Protein AF-A0A4Q6DSE0-F1 (afdb_monomer_lite)

Radius of gyration: 21.29 Å; chains: 1; bounding box: 55×30×57 Å

pLDDT: mean 90.66, std 10.82, range [43.41, 98.38]

Secondary structure (DSSP, 8-state):
---PPPHHHHHHSSHHHHHHHHHHHHHT-TTS-HHHHHHHHHHHHHH-SSHHHHHHHHHHHHHHH--TTHIIIIIHHHHHHHHHHHHHHHHHHHTT--EEEEEEEESSSSTTHHHHTTTSEEEEEEEEEESS----SHHHHHHHTSSS--SEEEE-GGGPPPPTTTS-TT--SEEE-SSSGGGS-GGGHHHHHHHHHHH-

Foldseek 3Di:
DDDDQAPLCVQLVDPVSLVVVLVCCVPPVVQFPSVVLSVLLNVLSVVDDHNVSSVVSSVVCVVVRDDPCSCVPPVLVVLVVVLVVVLVVVCVVVDPAQEWFAEEEEAAQQQNVLSNCVRHPYHDQYEYEEQDDQDQPPVSCSSNVHRDGHHYYDYCPLLAQDDCVRANFCRGRYYDYPDDCVSRDPVRNVRSVVSVNRND

Structure (mmCIF, N/CA/C/O backbone):
data_AF-A0A4Q6DSE0-F1
#
_entry.id   AF-A0A4Q6DSE0-F1
#
loop_
_atom_site.group_PDB
_atom_site.id
_atom_site.type_symbol
_atom_site.label_atom_id
_atom_site.label_alt_id
_atom_site.label_comp_id
_atom_site.label_asym_id
_atom_site.label_entity_id
_atom_site.label_seq_id
_atom_site.pdbx_PDB_ins_code
_atom_site.Cartn_x
_atom_site.Cartn_y
_atom_site.Cartn_z
_atom_site.occupancy
_atom_site.B_iso_or_equiv
_atom_site.auth_seq_id
_atom_site.auth_comp_id
_atom_site.auth_asym_id
_atom_site.auth_atom_id
_atom_site.pdbx_PDB_model_num
ATOM 1 N N . MET A 1 1 ? 33.512 -8.510 -16.952 1.00 43.41 1 MET A N 1
ATOM 2 C CA . MET A 1 1 ? 32.155 -8.666 -16.387 1.00 43.41 1 MET A CA 1
ATOM 3 C C . MET A 1 1 ? 31.282 -9.213 -17.501 1.00 43.41 1 MET A C 1
ATOM 5 O O . MET A 1 1 ? 31.361 -8.678 -18.599 1.00 43.41 1 MET A O 1
ATOM 9 N N . ALA A 1 2 ? 30.593 -10.336 -17.290 1.00 44.22 2 ALA A N 1
ATOM 10 C CA . ALA A 1 2 ? 29.762 -10.934 -18.334 1.00 44.22 2 ALA A CA 1
ATOM 11 C C . ALA A 1 2 ? 28.639 -9.959 -18.720 1.00 44.22 2 ALA A C 1
ATOM 13 O O . ALA A 1 2 ? 28.047 -9.331 -17.846 1.00 44.22 2 ALA A O 1
ATOM 14 N N . ASN A 1 3 ? 28.401 -9.808 -20.021 1.00 55.62 3 ASN A N 1
ATOM 15 C CA . ASN A 1 3 ? 27.376 -8.932 -20.575 1.00 55.62 3 ASN A CA 1
ATOM 16 C C . ASN A 1 3 ? 26.006 -9.539 -20.237 1.00 55.62 3 ASN A C 1
ATOM 18 O O . ASN A 1 3 ? 25.543 -10.437 -20.941 1.00 55.62 3 ASN A O 1
ATOM 22 N N . THR A 1 4 ? 25.407 -9.147 -19.109 1.00 65.19 4 THR A N 1
ATOM 23 C CA . THR A 1 4 ? 24.056 -9.594 -18.760 1.00 65.19 4 THR A CA 1
ATOM 24 C C . THR A 1 4 ? 23.117 -9.149 -19.882 1.00 65.19 4 THR A C 1
ATOM 26 O O . THR A 1 4 ? 23.098 -7.961 -20.209 1.00 65.19 4 THR A O 1
ATOM 29 N N . PRO A 1 5 ? 22.371 -10.069 -20.516 1.00 81.19 5 PRO A N 1
ATOM 30 C CA . PRO A 1 5 ? 21.459 -9.694 -21.584 1.00 81.19 5 PRO A CA 1
ATOM 31 C C . PRO A 1 5 ? 20.409 -8.710 -21.053 1.00 81.19 5 PRO A C 1
ATOM 33 O O . PRO A 1 5 ? 19.784 -8.965 -20.027 1.00 81.19 5 PRO A O 1
ATOM 36 N N . SER A 1 6 ? 20.242 -7.586 -21.757 1.00 92.44 6 SER A N 1
ATOM 37 C CA . SER A 1 6 ? 19.280 -6.532 -21.412 1.00 92.44 6 SER A CA 1
ATOM 38 C C . SER A 1 6 ? 17.851 -7.084 -21.400 1.00 92.44 6 SER A C 1
ATOM 40 O O . SER A 1 6 ? 17.378 -7.621 -22.408 1.00 92.44 6 SER A O 1
ATOM 42 N N . ALA A 1 7 ? 17.151 -6.925 -20.276 1.00 95.06 7 ALA A N 1
ATOM 43 C CA . ALA A 1 7 ? 15.761 -7.341 -20.124 1.00 95.06 7 ALA A CA 1
ATOM 44 C C . ALA A 1 7 ? 14.828 -6.527 -21.030 1.00 95.06 7 ALA A C 1
ATOM 46 O O . ALA A 1 7 ? 13.907 -7.087 -21.626 1.00 95.06 7 ALA A O 1
ATOM 47 N N . PHE A 1 8 ? 15.099 -5.227 -21.203 1.00 96.62 8 PHE A N 1
ATOM 48 C CA . PHE A 1 8 ? 14.357 -4.397 -22.152 1.00 96.62 8 PHE A CA 1
ATOM 49 C C . PHE A 1 8 ? 14.488 -4.945 -23.571 1.00 96.62 8 PHE A C 1
ATOM 51 O O . PHE A 1 8 ? 13.482 -5.179 -24.240 1.00 96.62 8 PHE A O 1
ATOM 58 N N . LYS A 1 9 ? 15.713 -5.232 -24.021 1.00 95.88 9 LYS A N 1
ATOM 59 C CA . LYS A 1 9 ? 15.937 -5.794 -25.357 1.00 95.88 9 LYS A CA 1
ATOM 60 C C . LYS A 1 9 ? 15.309 -7.176 -25.511 1.00 95.88 9 LYS A C 1
ATOM 62 O O . LYS A 1 9 ? 14.725 -7.440 -26.555 1.00 95.88 9 LYS A O 1
ATOM 67 N N . ALA A 1 10 ? 15.364 -8.029 -24.488 1.00 95.94 10 ALA A N 1
ATOM 68 C CA . ALA A 1 10 ? 14.714 -9.340 -24.516 1.00 95.94 10 ALA A CA 1
ATOM 69 C C . ALA A 1 10 ? 13.188 -9.242 -24.707 1.00 95.94 10 ALA A C 1
ATOM 71 O O . ALA A 1 10 ? 12.606 -10.069 -25.404 1.00 95.94 10 ALA A O 1
ATOM 72 N N . VAL A 1 11 ? 12.547 -8.223 -24.127 1.00 96.69 11 VAL A N 1
ATOM 73 C CA . VAL A 1 11 ? 11.099 -8.001 -24.256 1.00 96.69 11 VAL A CA 1
ATOM 74 C C . VAL A 1 11 ? 10.735 -7.293 -25.562 1.00 96.69 11 VAL A C 1
ATOM 76 O O . VAL A 1 11 ? 9.778 -7.689 -26.215 1.00 96.69 11 VAL A O 1
ATOM 79 N N . PHE A 1 12 ? 11.457 -6.240 -25.950 1.00 96.62 12 PHE A N 1
ATOM 80 C CA . PHE A 1 12 ? 11.045 -5.359 -27.052 1.00 96.62 12 PHE A CA 1
ATOM 81 C C . PHE A 1 12 ? 11.610 -5.742 -28.424 1.00 96.62 12 PHE A C 1
ATOM 83 O O . PHE A 1 12 ? 11.080 -5.272 -29.431 1.00 96.62 12 PHE A O 1
ATOM 90 N N . ASN A 1 13 ? 12.623 -6.614 -28.487 1.00 94.94 13 ASN A N 1
ATOM 91 C CA . ASN A 1 13 ? 13.083 -7.194 -29.755 1.00 94.94 13 ASN A CA 1
ATOM 92 C C . ASN A 1 13 ? 12.293 -8.450 -30.157 1.00 94.94 13 ASN A C 1
ATOM 94 O O . ASN A 1 13 ? 12.446 -8.925 -31.280 1.00 94.94 13 ASN A O 1
ATOM 98 N N . ASP A 1 14 ? 11.450 -8.978 -29.269 1.00 96.88 14 ASP A N 1
ATOM 99 C CA . ASP A 1 14 ? 10.513 -10.058 -29.564 1.00 96.88 14 ASP A CA 1
ATOM 100 C C . ASP A 1 14 ? 9.092 -9.487 -29.645 1.00 96.88 14 ASP A C 1
ATOM 102 O O . ASP A 1 14 ? 8.582 -8.896 -28.693 1.00 96.88 14 ASP A O 1
ATOM 106 N N . THR A 1 15 ? 8.434 -9.649 -30.792 1.00 96.44 15 THR A N 1
ATOM 107 C CA . THR A 1 15 ? 7.088 -9.099 -31.007 1.00 96.44 15 THR A CA 1
ATOM 108 C C . THR A 1 15 ? 6.069 -9.670 -30.019 1.00 96.44 15 THR A C 1
ATOM 110 O O . THR A 1 15 ? 5.261 -8.923 -29.473 1.00 96.44 15 THR A O 1
ATOM 113 N N . GLY A 1 16 ? 6.137 -10.969 -29.720 1.00 97.75 16 GLY A N 1
ATOM 114 C CA . GLY A 1 16 ? 5.199 -11.618 -28.807 1.00 97.75 16 GLY A CA 1
ATOM 115 C C . GLY A 1 16 ? 5.345 -11.131 -27.365 1.00 97.75 16 GLY A C 1
ATOM 116 O O . GLY A 1 16 ? 4.343 -10.951 -26.667 1.00 97.75 16 GLY A O 1
ATOM 117 N N . TRP A 1 17 ? 6.572 -10.892 -26.902 1.00 97.69 17 TRP A N 1
ATOM 118 C CA . TRP A 1 17 ? 6.814 -10.297 -25.586 1.00 97.69 17 TRP A CA 1
ATOM 119 C C . TRP A 1 17 ? 6.456 -8.815 -25.539 1.00 97.69 17 TRP A C 1
ATOM 121 O O . TRP A 1 17 ? 5.849 -8.380 -24.557 1.00 97.69 17 TRP A O 1
ATOM 131 N N . SER A 1 18 ? 6.745 -8.060 -26.599 1.00 97.44 18 SER A N 1
ATOM 132 C CA . SER A 1 18 ? 6.376 -6.648 -26.696 1.00 97.44 18 SER A CA 1
ATOM 133 C C . SER A 1 18 ? 4.857 -6.450 -26.637 1.00 97.44 18 SER A C 1
ATOM 135 O O . SER A 1 18 ? 4.385 -5.584 -25.895 1.00 97.44 18 SER A O 1
ATOM 137 N N . ASP A 1 19 ? 4.084 -7.300 -27.320 1.00 97.44 19 ASP A N 1
ATOM 138 C CA . ASP A 1 19 ? 2.615 -7.268 -27.308 1.00 97.44 19 ASP A CA 1
ATOM 139 C C . ASP A 1 19 ? 2.042 -7.659 -25.936 1.00 97.44 19 ASP A C 1
ATOM 141 O O . ASP A 1 19 ? 1.114 -7.024 -25.425 1.00 97.44 19 ASP A O 1
ATOM 145 N N . LYS A 1 20 ? 2.619 -8.675 -25.279 1.00 97.44 20 LYS A N 1
ATOM 146 C CA . LYS A 1 20 ? 2.241 -9.044 -23.902 1.00 97.44 20 LYS A CA 1
ATOM 147 C C . LYS A 1 20 ? 2.535 -7.916 -22.918 1.00 97.44 20 LYS A C 1
ATOM 149 O O . LYS A 1 20 ? 1.728 -7.664 -22.022 1.00 97.44 20 LYS A O 1
ATOM 154 N N . PHE A 1 21 ? 3.661 -7.225 -23.084 1.00 96.62 21 PHE A N 1
ATOM 155 C CA . PHE A 1 21 ? 4.000 -6.069 -22.263 1.00 96.62 21 PHE A CA 1
ATOM 156 C C . PHE A 1 21 ? 3.034 -4.905 -22.509 1.00 96.62 21 PHE A C 1
ATOM 158 O O . PHE A 1 21 ? 2.549 -4.297 -21.558 1.00 96.62 21 PHE A O 1
ATOM 165 N N . TYR A 1 22 ? 2.656 -4.644 -23.762 1.00 96.19 22 TYR A N 1
ATOM 166 C CA . TYR A 1 22 ? 1.613 -3.668 -24.078 1.00 96.19 22 TYR A CA 1
ATOM 167 C C . TYR A 1 22 ? 0.284 -4.013 -23.389 1.00 96.19 22 TYR A C 1
ATOM 169 O O . TYR A 1 22 ? -0.320 -3.169 -22.723 1.00 96.19 22 TYR A O 1
ATOM 177 N N . ARG A 1 23 ? -0.130 -5.287 -23.430 1.00 95.50 23 ARG A N 1
ATOM 178 C CA . ARG A 1 23 ? -1.326 -5.748 -22.712 1.00 95.50 23 ARG A CA 1
ATOM 179 C C . ARG A 1 23 ? -1.214 -5.555 -2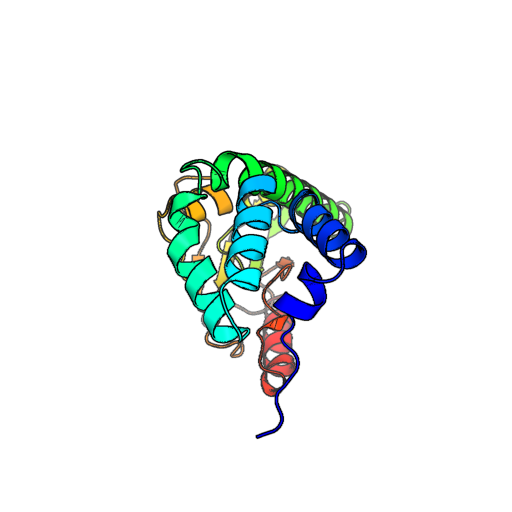1.198 1.00 95.50 23 ARG A C 1
ATOM 181 O O . ARG A 1 23 ? -2.202 -5.217 -20.547 1.00 95.50 23 ARG A O 1
ATOM 188 N N . PHE A 1 24 ? -0.028 -5.746 -20.628 1.00 92.50 24 PHE A N 1
ATOM 189 C CA . PHE A 1 24 ? 0.229 -5.461 -19.219 1.00 92.50 24 PHE A CA 1
ATOM 190 C C . PHE A 1 24 ? 0.009 -3.977 -18.889 1.00 92.50 24 PHE A C 1
ATOM 192 O O . PHE A 1 24 ? -0.644 -3.688 -17.886 1.00 92.50 24 PHE A O 1
ATOM 199 N N . LEU A 1 25 ? 0.442 -3.045 -19.745 1.00 89.94 25 LEU A N 1
ATOM 200 C CA . LEU A 1 25 ? 0.173 -1.610 -19.565 1.00 89.94 25 LEU A CA 1
ATOM 201 C C . LEU A 1 25 ? -1.328 -1.286 -19.618 1.00 89.94 25 LEU A C 1
ATOM 203 O O . LEU A 1 25 ? -1.800 -0.459 -18.849 1.00 89.94 25 LEU A O 1
ATOM 207 N N . GLN A 1 26 ? -2.100 -1.984 -20.451 1.00 86.31 26 GLN A N 1
ATOM 208 C CA . GLN A 1 26 ? -3.549 -1.774 -20.561 1.00 86.31 26 GLN A CA 1
ATOM 209 C C . GLN A 1 26 ? -4.355 -2.299 -19.364 1.00 86.31 26 GLN A C 1
ATOM 211 O O . GLN A 1 26 ? -5.443 -1.797 -19.078 1.00 86.31 26 GLN A O 1
ATOM 216 N N . VAL A 1 27 ? -3.891 -3.365 -18.705 1.00 83.81 27 VAL A N 1
ATOM 217 C CA . VAL A 1 27 ? -4.723 -4.104 -17.734 1.00 83.81 27 VAL A CA 1
ATOM 218 C C . VAL A 1 27 ? -4.188 -4.021 -16.313 1.00 83.81 27 VAL A C 1
ATOM 220 O O . VAL A 1 27 ? -4.976 -3.976 -15.370 1.00 83.81 27 VAL A O 1
ATOM 223 N N . ILE A 1 28 ? -2.867 -4.015 -16.152 1.00 80.88 28 ILE A N 1
ATOM 224 C CA . ILE A 1 28 ? -2.211 -4.097 -14.847 1.00 80.88 28 ILE A CA 1
ATOM 225 C C . ILE A 1 28 ? -1.539 -2.770 -14.497 1.00 80.88 28 ILE A C 1
ATOM 227 O O . ILE A 1 28 ? -1.793 -2.224 -13.427 1.00 80.88 28 ILE A O 1
ATOM 231 N N . PHE A 1 29 ? -0.725 -2.220 -15.401 1.00 80.56 29 PHE A N 1
ATOM 232 C CA . PHE A 1 29 ? 0.047 -0.993 -15.178 1.00 80.56 29 PHE A CA 1
ATOM 233 C C . PHE A 1 29 ? -0.530 0.202 -15.944 1.00 80.56 29 PHE A C 1
ATOM 235 O O . PHE A 1 29 ? 0.173 0.947 -16.628 1.00 80.56 29 PHE A O 1
ATOM 242 N N . HIS A 1 30 ? -1.841 0.384 -15.804 1.00 77.69 30 HIS A N 1
ATOM 243 C CA . HIS A 1 30 ? -2.619 1.415 -16.485 1.00 77.69 30 HIS A CA 1
ATOM 244 C C . HIS A 1 30 ? -2.444 2.778 -15.793 1.00 77.69 30 HIS A C 1
ATOM 246 O O . HIS A 1 30 ? -3.374 3.310 -15.198 1.00 77.69 30 HIS A O 1
ATOM 252 N N . LEU A 1 31 ? -1.220 3.313 -15.782 1.00 73.81 31 LEU A N 1
ATOM 253 C CA . LEU A 1 31 ? -0.864 4.563 -15.080 1.00 73.81 31 LEU A CA 1
ATOM 254 C C . LEU A 1 31 ? -0.527 5.725 -16.027 1.00 73.81 31 LEU A C 1
ATOM 256 O O . LEU A 1 31 ? -0.623 6.898 -15.650 1.00 73.81 31 LEU A O 1
ATOM 260 N N . TYR A 1 32 ? -0.152 5.396 -17.258 1.00 77.44 32 TYR A N 1
ATOM 261 C CA . TYR A 1 32 ? 0.187 6.318 -18.339 1.00 77.44 32 TYR A CA 1
ATOM 262 C C . TYR A 1 32 ? -0.653 5.964 -19.568 1.00 77.44 32 TYR A C 1
ATOM 264 O O . TYR A 1 32 ? -1.117 4.827 -19.643 1.00 77.44 32 TYR A O 1
ATOM 272 N N . PRO A 1 33 ? -0.821 6.885 -20.537 1.00 85.50 33 PRO A N 1
ATOM 273 C CA . PRO A 1 33 ? -1.381 6.531 -21.837 1.00 85.50 33 PRO A CA 1
ATOM 274 C C . PRO A 1 33 ? -0.555 5.392 -22.446 1.00 85.50 33 PRO A C 1
ATOM 276 O O . PRO A 1 33 ? 0.625 5.579 -22.757 1.00 85.50 33 PRO A O 1
ATOM 279 N N . GLU A 1 34 ? -1.157 4.213 -22.553 1.00 89.69 34 GLU A N 1
ATOM 280 C CA . GLU A 1 34 ? -0.483 2.942 -22.813 1.00 89.69 34 GLU A CA 1
ATOM 281 C C . GLU A 1 34 ? 0.310 2.968 -24.121 1.00 89.69 34 GLU A C 1
ATOM 283 O O . GLU A 1 34 ? 1.462 2.542 -24.140 1.00 89.69 34 GLU A O 1
ATOM 288 N N . ASP A 1 35 ? -0.260 3.560 -25.174 1.00 92.25 35 ASP A N 1
ATOM 289 C CA . ASP A 1 35 ? 0.364 3.683 -26.493 1.00 92.25 35 ASP A CA 1
ATOM 290 C C . ASP A 1 35 ? 1.635 4.520 -26.416 1.00 92.25 35 ASP A C 1
ATOM 292 O O . ASP A 1 35 ? 2.699 4.112 -26.873 1.00 92.25 35 ASP A O 1
ATOM 296 N N . LYS A 1 36 ? 1.540 5.686 -25.766 1.00 92.19 36 LYS A N 1
ATOM 297 C CA . LYS A 1 36 ? 2.666 6.615 -25.628 1.00 92.19 36 LYS A CA 1
ATOM 298 C C . LYS A 1 36 ? 3.759 6.030 -24.748 1.00 92.19 36 LYS A C 1
ATOM 300 O O . LYS A 1 36 ? 4.935 6.267 -25.004 1.00 92.19 36 LYS A O 1
ATOM 305 N N . PHE A 1 37 ? 3.383 5.297 -23.701 1.00 92.75 37 PHE A N 1
ATOM 306 C CA . PHE A 1 37 ? 4.357 4.706 -22.795 1.00 92.75 37 PHE A CA 1
ATOM 307 C C . PHE A 1 37 ? 5.058 3.499 -23.417 1.00 92.75 37 PHE A C 1
ATOM 309 O O . PHE A 1 37 ? 6.282 3.408 -23.345 1.00 92.75 37 PHE A O 1
ATOM 316 N N . HIS A 1 38 ? 4.311 2.617 -24.085 1.00 96.19 38 HIS A N 1
ATOM 317 C CA . HIS A 1 38 ? 4.884 1.497 -24.831 1.00 96.19 38 HIS A CA 1
ATOM 318 C C . HIS A 1 38 ? 5.818 1.980 -25.937 1.00 96.19 38 HIS A C 1
ATOM 320 O O . HIS A 1 38 ? 6.953 1.512 -26.019 1.00 96.19 38 HIS A O 1
ATOM 326 N N . GLN A 1 39 ? 5.374 2.970 -26.719 1.00 96.38 39 GLN A N 1
ATOM 327 C CA . GLN A 1 39 ? 6.180 3.578 -27.770 1.00 96.38 39 GLN A CA 1
ATOM 328 C C . GLN A 1 39 ? 7.464 4.197 -27.211 1.00 96.38 39 GLN A C 1
ATOM 330 O O . GLN A 1 39 ? 8.536 3.911 -27.737 1.00 96.38 39 GLN A O 1
ATOM 335 N N . LEU A 1 40 ? 7.380 4.964 -26.117 1.00 96.31 40 LEU A N 1
ATOM 336 C CA . LEU A 1 40 ? 8.559 5.541 -25.470 1.00 96.31 40 LEU A CA 1
ATOM 337 C C . LEU A 1 40 ? 9.569 4.454 -25.077 1.00 96.31 40 LEU A C 1
ATOM 339 O O . LEU A 1 40 ? 10.739 4.552 -25.427 1.00 96.31 40 LEU A O 1
ATOM 343 N N . ILE A 1 41 ? 9.133 3.397 -24.383 1.00 96.75 41 ILE A N 1
ATOM 344 C CA . ILE A 1 41 ? 10.049 2.325 -23.963 1.00 96.75 41 ILE A CA 1
ATOM 345 C C . ILE A 1 41 ? 10.667 1.633 -25.182 1.00 96.75 41 ILE A C 1
ATOM 347 O O . ILE A 1 41 ? 11.867 1.353 -25.184 1.00 96.75 41 ILE A O 1
ATOM 351 N N . LYS A 1 42 ? 9.876 1.384 -26.230 1.00 97.31 42 LYS A N 1
ATOM 352 C CA . LYS A 1 42 ? 10.349 0.764 -27.472 1.00 97.31 42 LYS A CA 1
ATOM 353 C C . LYS A 1 42 ? 11.422 1.612 -28.162 1.00 97.31 42 LYS A C 1
ATOM 355 O O . LYS A 1 42 ? 12.449 1.070 -28.566 1.00 97.31 42 LYS A O 1
ATOM 360 N N . GLU A 1 43 ? 11.204 2.920 -28.271 1.00 97.62 43 GLU A N 1
ATOM 361 C CA . GLU A 1 43 ? 12.147 3.865 -28.882 1.00 97.62 43 GLU A CA 1
ATOM 362 C C . GLU A 1 43 ? 13.462 3.939 -28.094 1.00 97.62 43 GLU A C 1
ATOM 364 O O . GLU A 1 43 ? 14.534 3.769 -28.677 1.00 97.62 43 GLU A O 1
ATOM 369 N N . GLU A 1 44 ? 13.404 4.092 -26.767 1.00 97.94 44 GLU A N 1
ATOM 370 C CA . GLU A 1 44 ? 14.620 4.133 -25.943 1.00 97.94 44 GLU A CA 1
ATOM 371 C C . GLU A 1 44 ? 15.356 2.783 -25.928 1.00 97.94 44 GLU A C 1
ATOM 373 O O . GLU A 1 44 ? 16.586 2.747 -25.943 1.00 97.94 44 GLU A O 1
ATOM 378 N N . THR A 1 45 ? 14.630 1.659 -25.980 1.00 97.62 45 THR A N 1
ATOM 379 C CA . THR A 1 45 ? 15.237 0.317 -26.071 1.00 97.62 45 THR A CA 1
ATOM 380 C C . THR A 1 45 ? 16.015 0.117 -27.372 1.00 97.62 45 THR A C 1
ATOM 382 O O . THR A 1 45 ? 17.037 -0.581 -27.387 1.00 97.62 45 THR A O 1
ATOM 385 N N . ALA A 1 46 ? 15.556 0.725 -28.468 1.00 96.50 46 ALA A N 1
ATOM 386 C CA . ALA A 1 46 ? 16.264 0.709 -29.742 1.00 96.50 46 ALA A CA 1
ATOM 387 C C . ALA A 1 46 ? 17.497 1.631 -29.731 1.00 96.50 46 ALA A C 1
ATOM 389 O O . ALA A 1 46 ? 18.514 1.286 -30.330 1.00 96.50 46 ALA A O 1
ATOM 390 N N . ALA A 1 47 ? 17.421 2.771 -29.037 1.00 96.94 47 ALA A N 1
ATOM 391 C CA . ALA A 1 47 ? 18.469 3.792 -29.020 1.00 96.94 47 ALA A CA 1
ATOM 392 C C . ALA A 1 47 ? 19.647 3.495 -28.071 1.00 96.94 47 ALA A C 1
ATOM 394 O O . ALA A 1 47 ? 20.741 4.015 -28.285 1.00 96.94 47 ALA A O 1
ATOM 395 N N . HIS A 1 48 ? 19.444 2.672 -27.039 1.00 96.75 48 HIS A N 1
ATOM 396 C CA . HIS A 1 48 ? 20.428 2.443 -25.974 1.00 96.75 48 HIS A CA 1
ATOM 397 C C . HIS A 1 48 ? 20.863 0.980 -25.866 1.00 96.75 48 HIS A C 1
ATOM 399 O O . HIS A 1 48 ? 20.169 0.080 -26.341 1.00 96.75 48 HIS A O 1
ATOM 405 N N . ALA A 1 49 ? 22.034 0.718 -25.279 1.00 93.00 49 ALA A N 1
ATOM 406 C CA . ALA A 1 49 ? 22.630 -0.616 -25.250 1.00 93.00 49 ALA A CA 1
ATOM 407 C C . ALA A 1 49 ? 22.284 -1.387 -23.971 1.00 93.00 49 ALA A C 1
ATOM 409 O O . ALA A 1 49 ? 22.036 -2.594 -24.043 1.00 93.00 49 ALA A O 1
ATOM 410 N N . THR A 1 50 ? 22.251 -0.702 -22.827 1.00 94.94 50 THR A N 1
ATOM 411 C CA . THR A 1 50 ? 22.091 -1.330 -21.507 1.00 94.94 50 THR A CA 1
ATOM 412 C C . THR A 1 50 ? 20.745 -1.008 -20.862 1.00 94.94 50 THR A C 1
ATOM 414 O O . THR A 1 50 ? 20.127 0.011 -21.161 1.00 94.94 50 THR A O 1
ATOM 417 N N . ASP A 1 51 ? 20.294 -1.864 -19.938 1.00 95.44 51 ASP A N 1
ATOM 418 C CA . ASP A 1 51 ? 19.051 -1.621 -19.193 1.00 95.44 51 ASP A CA 1
ATOM 419 C C . ASP A 1 51 ? 19.097 -0.313 -18.394 1.00 95.44 51 ASP A C 1
ATOM 421 O O . ASP A 1 51 ? 18.083 0.372 -18.294 1.00 95.44 51 ASP A O 1
ATOM 425 N N . GLU A 1 52 ? 20.263 0.054 -17.854 1.00 96.00 52 GLU A N 1
ATOM 426 C CA . GLU A 1 52 ? 20.446 1.300 -17.107 1.00 96.00 52 GLU A CA 1
ATOM 427 C C . GLU A 1 52 ? 20.254 2.526 -18.006 1.00 96.00 52 GLU A C 1
ATOM 429 O O . GLU A 1 52 ? 19.472 3.417 -17.674 1.00 96.00 52 GLU A O 1
ATOM 434 N N . GLU A 1 53 ? 20.899 2.545 -19.177 1.00 96.94 53 GLU A N 1
ATOM 435 C CA . GLU A 1 53 ? 20.744 3.628 -20.153 1.00 96.94 53 GLU A CA 1
ATOM 436 C C . GLU A 1 53 ? 19.286 3.768 -20.607 1.00 96.94 53 GLU A C 1
ATOM 438 O O . GLU A 1 53 ? 18.744 4.875 -20.613 1.00 96.94 53 GLU A O 1
ATOM 443 N N . ILE A 1 54 ? 18.634 2.644 -20.932 1.00 97.25 54 ILE A N 1
ATOM 444 C CA . ILE A 1 54 ? 17.225 2.614 -21.344 1.00 97.25 54 ILE A CA 1
ATOM 445 C C . ILE A 1 54 ? 16.337 3.152 -20.218 1.00 97.25 54 ILE A C 1
ATOM 447 O O . ILE A 1 54 ? 15.501 4.027 -20.450 1.00 97.25 54 ILE A O 1
ATOM 451 N N . TYR A 1 55 ? 16.524 2.664 -18.989 1.00 95.12 55 TYR A N 1
ATOM 452 C CA . TYR A 1 55 ? 15.725 3.063 -17.834 1.00 95.12 55 TYR A CA 1
ATOM 453 C C . TYR A 1 55 ? 15.837 4.565 -17.554 1.00 95.12 55 TYR A C 1
ATOM 455 O O . TYR A 1 55 ? 14.817 5.245 -17.412 1.00 95.12 55 TYR A O 1
ATOM 463 N N . VAL A 1 56 ? 17.062 5.100 -17.520 1.00 96.06 56 VAL A N 1
ATOM 464 C CA . VAL A 1 56 ? 17.316 6.529 -17.286 1.00 96.06 56 VAL A CA 1
ATOM 465 C C . VAL A 1 56 ? 16.694 7.379 -18.397 1.00 96.06 56 VAL A C 1
ATOM 467 O O . VAL A 1 56 ? 16.038 8.389 -18.115 1.00 96.06 56 VAL A O 1
ATOM 470 N N . ALA A 1 57 ? 16.834 6.960 -19.656 1.00 96.38 57 ALA A N 1
ATOM 471 C CA . ALA A 1 57 ? 16.278 7.681 -20.792 1.00 96.38 57 ALA A CA 1
ATOM 472 C C . ALA A 1 57 ? 14.741 7.720 -20.753 1.00 96.38 57 ALA A C 1
ATOM 474 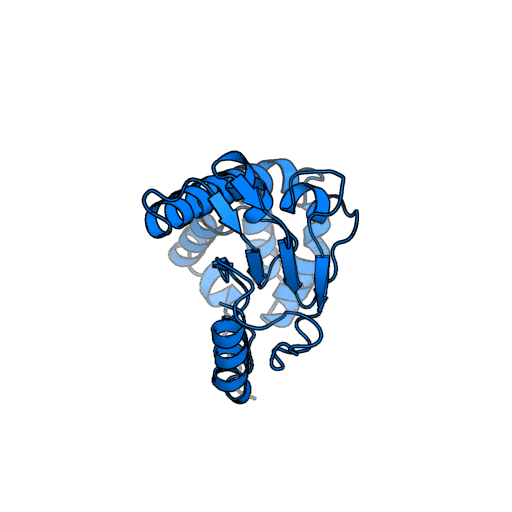O O . ALA A 1 57 ? 14.155 8.807 -20.840 1.00 96.38 57 ALA A O 1
ATOM 475 N N . VAL A 1 58 ? 14.087 6.574 -20.517 1.00 94.25 58 VAL A N 1
ATOM 476 C CA . VAL A 1 58 ? 12.629 6.490 -20.336 1.00 94.25 58 VAL A CA 1
ATOM 477 C C . VAL A 1 58 ? 12.190 7.387 -19.182 1.00 94.25 58 VAL A C 1
ATOM 479 O O . VAL A 1 58 ? 11.301 8.221 -19.365 1.00 94.25 58 VAL A O 1
ATOM 482 N N . GLN A 1 59 ? 12.837 7.279 -18.015 1.00 92.12 59 GLN A N 1
ATOM 483 C CA . GLN A 1 59 ? 12.491 8.054 -16.822 1.00 92.12 59 GLN A CA 1
ATOM 484 C C . GLN A 1 59 ? 12.545 9.566 -17.084 1.00 92.12 59 GLN A C 1
ATOM 486 O O . GLN A 1 59 ? 11.614 10.287 -16.720 1.00 92.12 59 GLN A O 1
ATOM 491 N N . SER A 1 60 ? 13.585 10.043 -17.776 1.00 93.75 60 SER A N 1
ATOM 492 C CA . SER A 1 60 ? 13.745 11.464 -18.119 1.00 93.75 60 SER A CA 1
ATOM 493 C C . SER A 1 60 ? 12.648 11.998 -19.056 1.00 93.75 60 SER A C 1
ATOM 495 O O . SER A 1 60 ? 12.338 13.192 -19.051 1.00 93.75 60 SER A O 1
ATOM 497 N N . LYS A 1 61 ? 12.031 11.115 -19.852 1.00 93.50 61 LYS A N 1
ATOM 498 C CA . LYS A 1 61 ? 11.009 11.445 -20.857 1.00 93.50 61 LYS A CA 1
ATOM 499 C C . LYS A 1 61 ? 9.578 11.167 -20.382 1.00 93.50 61 LYS A C 1
ATOM 501 O O . LYS A 1 61 ? 8.644 11.681 -21.000 1.00 93.50 61 LYS A O 1
ATOM 506 N N . LEU A 1 62 ? 9.384 10.470 -19.255 1.00 86.50 62 LEU A N 1
ATOM 507 C CA . LEU A 1 62 ? 8.069 10.242 -18.632 1.00 86.50 62 LEU A CA 1
ATOM 508 C C . LEU A 1 62 ? 7.212 11.517 -18.487 1.00 86.50 62 LEU A C 1
ATOM 510 O O . LEU A 1 62 ? 6.018 11.453 -18.794 1.00 86.50 62 LEU A O 1
ATOM 514 N N . PRO A 1 63 ? 7.755 12.690 -18.088 1.00 85.56 63 PRO A N 1
ATOM 515 C CA . PRO A 1 63 ? 6.948 13.907 -17.974 1.00 85.56 63 PRO A CA 1
ATOM 516 C C . PRO A 1 63 ? 6.283 14.340 -19.289 1.00 85.56 63 PRO A C 1
ATOM 518 O O . PRO A 1 63 ? 5.231 14.967 -19.252 1.00 85.56 63 PRO A O 1
ATOM 521 N N . LYS A 1 64 ? 6.856 13.983 -20.449 1.00 85.00 64 LYS A N 1
ATOM 522 C CA . LYS A 1 64 ? 6.328 14.356 -21.774 1.00 85.00 64 LYS A CA 1
ATOM 523 C C . LYS A 1 64 ? 5.104 13.536 -22.182 1.00 85.00 64 LYS A C 1
ATOM 525 O O . LYS A 1 64 ? 4.283 14.009 -22.963 1.00 85.00 64 LYS A O 1
ATOM 530 N N . ILE A 1 65 ? 4.984 12.313 -21.668 1.00 82.25 65 ILE A N 1
ATOM 531 C CA . ILE A 1 65 ? 3.846 11.425 -21.944 1.00 82.25 65 ILE A CA 1
ATOM 532 C C . ILE A 1 65 ? 2.790 11.472 -20.837 1.00 82.25 65 ILE A C 1
ATOM 534 O O . ILE A 1 65 ? 1.653 11.046 -21.054 1.00 82.25 65 ILE A O 1
ATOM 538 N N . LYS A 1 66 ? 3.140 12.006 -19.658 1.00 69.38 66 LYS A N 1
ATOM 539 C CA . LYS A 1 66 ? 2.206 12.202 -18.553 1.00 69.38 66 LYS A CA 1
ATOM 540 C C . LYS A 1 66 ? 1.213 13.299 -18.933 1.00 69.38 66 LYS A C 1
ATOM 542 O O . LYS A 1 66 ? 1.512 14.487 -18.880 1.00 69.38 66 LYS A O 1
ATOM 547 N N . THR A 1 67 ? -0.010 12.917 -19.281 1.00 62.66 67 THR A N 1
ATOM 548 C CA . THR A 1 67 ? -1.125 13.864 -19.231 1.00 62.66 67 THR A CA 1
ATOM 549 C C . THR A 1 67 ? -1.317 14.266 -17.773 1.00 62.66 67 THR A C 1
ATOM 551 O O . THR A 1 67 ? -1.424 13.390 -16.920 1.00 62.66 67 THR A O 1
ATOM 554 N N . PHE A 1 68 ? -1.387 15.567 -17.483 1.00 52.25 68 PHE A N 1
ATOM 555 C CA . PHE A 1 68 ? -1.582 16.153 -16.142 1.00 52.25 68 PHE A CA 1
ATOM 556 C C . PHE A 1 68 ? -2.754 15.535 -15.338 1.00 52.25 68 PHE A C 1
ATOM 558 O O . PHE A 1 68 ? -2.833 15.689 -14.126 1.00 52.25 68 PHE A O 1
ATOM 565 N N . LEU A 1 69 ? -3.634 14.778 -16.004 1.00 53.19 69 LEU A N 1
ATOM 566 C CA . LEU A 1 69 ? -4.789 14.081 -15.445 1.00 53.19 69 LEU A CA 1
ATOM 567 C C . LEU A 1 69 ? -4.662 12.542 -15.401 1.00 53.19 69 LEU A C 1
ATOM 569 O O . LEU A 1 69 ? -5.646 11.904 -15.061 1.00 53.19 69 LEU A O 1
ATOM 573 N N . SER A 1 70 ? -3.524 11.902 -15.710 1.00 55.31 70 SER A N 1
ATOM 574 C CA . SER A 1 70 ? -3.445 10.419 -15.750 1.00 55.31 70 SER A CA 1
ATOM 575 C C . SER A 1 70 ? -3.754 9.754 -14.398 1.00 55.31 70 SER A C 1
ATOM 577 O O . SER A 1 70 ? -4.391 8.701 -14.342 1.00 55.31 70 SER A O 1
ATOM 579 N N . GLU A 1 71 ? -3.402 10.421 -13.296 1.00 54.16 71 GLU A N 1
ATOM 580 C CA . GLU A 1 71 ? -3.804 10.038 -11.936 1.00 54.16 71 GLU A CA 1
ATOM 581 C C . GLU A 1 71 ? -5.332 10.128 -11.736 1.00 54.16 71 GLU A C 1
ATOM 583 O O . GLU A 1 71 ? -5.924 9.320 -11.019 1.00 54.16 71 GLU A O 1
ATOM 588 N N . LEU A 1 72 ? -6.001 11.065 -12.415 1.00 54.94 72 LEU A N 1
ATOM 589 C CA . LEU A 1 72 ? -7.453 11.240 -12.376 1.00 54.94 72 LEU A CA 1
ATOM 590 C C . LEU A 1 72 ? -8.186 10.233 -13.281 1.00 54.94 72 LEU A C 1
ATOM 592 O O . LEU A 1 72 ? -9.222 9.702 -12.884 1.00 54.94 72 LEU A O 1
ATOM 596 N N . THR A 1 73 ? -7.664 9.961 -14.479 1.00 60.34 73 THR A N 1
ATOM 597 C CA . THR A 1 73 ? -8.335 9.116 -15.480 1.00 60.34 73 THR A CA 1
ATOM 598 C C . THR A 1 73 ? -8.234 7.630 -15.148 1.00 60.34 73 THR A C 1
ATOM 600 O O . THR A 1 73 ? -9.199 6.898 -15.360 1.00 60.34 73 THR A O 1
ATOM 603 N N . TYR A 1 74 ? -7.103 7.181 -14.589 1.00 62.50 74 TYR A N 1
ATOM 604 C CA . TYR A 1 74 ? -6.837 5.749 -14.418 1.00 62.50 74 TYR A CA 1
ATOM 605 C C . TYR A 1 74 ? -6.666 5.312 -12.964 1.00 62.50 74 TYR A C 1
ATOM 607 O O . TYR A 1 74 ? -7.285 4.333 -12.535 1.00 62.50 74 TYR A O 1
ATOM 615 N N . ALA A 1 75 ? -5.896 6.059 -12.168 1.00 69.12 75 ALA A N 1
ATOM 616 C CA . ALA A 1 75 ? -5.644 5.662 -10.785 1.00 69.12 75 ALA A CA 1
ATOM 617 C C . ALA A 1 75 ? -6.904 5.805 -9.912 1.00 69.12 75 ALA A C 1
ATOM 619 O O . ALA A 1 75 ? -7.162 4.947 -9.068 1.00 69.12 75 ALA A O 1
ATOM 620 N N . LEU A 1 76 ? -7.748 6.819 -10.146 1.00 75.56 76 LEU A N 1
ATOM 621 C CA . LEU A 1 76 ? -8.973 7.012 -9.361 1.00 75.56 76 LEU A CA 1
ATOM 622 C C . LEU A 1 76 ? -10.042 5.926 -9.544 1.00 75.56 76 LEU A C 1
ATOM 624 O O . LEU A 1 76 ? -10.532 5.432 -8.521 1.00 75.56 76 LEU A O 1
ATOM 628 N N . PRO A 1 77 ? -10.458 5.535 -10.768 1.00 81.56 77 PRO A N 1
ATOM 629 C CA . PRO A 1 77 ? -11.434 4.459 -10.923 1.00 81.56 77 PRO A CA 1
ATOM 630 C C . PRO A 1 77 ? -10.939 3.139 -10.328 1.00 81.56 77 PRO A C 1
ATOM 632 O O . PRO A 1 77 ? -11.698 2.462 -9.626 1.00 81.56 77 PRO A O 1
ATOM 635 N N . ALA A 1 78 ? -9.661 2.810 -10.543 1.00 81.56 78 ALA A N 1
ATOM 636 C CA . ALA A 1 78 ? -9.030 1.622 -9.978 1.00 81.56 78 ALA A CA 1
ATOM 637 C C . ALA A 1 78 ? -9.022 1.668 -8.442 1.00 81.56 78 ALA A C 1
ATOM 639 O O . ALA A 1 78 ? -9.510 0.737 -7.799 1.00 81.56 78 ALA A O 1
ATOM 640 N N . LEU A 1 79 ? -8.584 2.783 -7.850 1.00 85.06 79 LEU A N 1
ATOM 641 C CA . LEU A 1 79 ? -8.595 3.004 -6.403 1.00 85.06 79 LEU A CA 1
ATOM 642 C C . LEU A 1 79 ? -10.013 2.910 -5.824 1.00 85.06 79 LEU A C 1
ATOM 644 O O . LEU A 1 79 ? -10.228 2.291 -4.782 1.00 85.06 79 LEU A O 1
ATOM 648 N N . LYS A 1 80 ? -11.013 3.488 -6.498 1.00 88.75 80 LYS A N 1
ATOM 649 C CA . LYS A 1 80 ? -12.417 3.394 -6.080 1.00 88.75 80 LYS A CA 1
ATOM 650 C C . LYS A 1 80 ? -12.888 1.940 -6.070 1.00 88.75 80 LYS A C 1
ATOM 652 O O . LYS A 1 80 ? -13.483 1.515 -5.078 1.00 88.75 80 LYS A O 1
ATOM 657 N N . LYS A 1 81 ? -12.623 1.184 -7.141 1.00 90.69 81 LYS A N 1
ATOM 658 C CA . LYS A 1 81 ? -12.975 -0.240 -7.240 1.00 90.69 81 LYS A CA 1
ATOM 659 C C . LYS A 1 81 ? -12.273 -1.054 -6.152 1.00 90.69 81 LYS A C 1
ATOM 661 O O . LYS A 1 81 ? -12.938 -1.813 -5.454 1.00 90.69 81 LYS A O 1
ATOM 666 N N . GLN A 1 82 ? -10.978 -0.820 -5.947 1.00 90.12 82 GLN A N 1
ATOM 667 C CA . GLN A 1 82 ? -10.185 -1.446 -4.890 1.00 90.12 82 GLN A CA 1
ATOM 668 C C . GLN A 1 82 ? -10.799 -1.192 -3.508 1.00 90.12 82 GLN A C 1
ATOM 670 O O . GLN A 1 82 ? -11.064 -2.134 -2.773 1.00 90.12 82 GLN A O 1
ATOM 675 N N . LYS A 1 83 ? -11.097 0.065 -3.159 1.00 94.06 83 LYS A N 1
ATOM 676 C CA . LYS A 1 83 ? -11.690 0.419 -1.858 1.00 94.06 83 LYS A CA 1
ATOM 677 C C . LYS A 1 83 ? -13.059 -0.225 -1.639 1.00 94.06 83 LYS A C 1
ATOM 679 O O . LYS A 1 83 ? -13.378 -0.594 -0.512 1.00 94.06 83 LYS A O 1
ATOM 684 N N . ILE A 1 84 ? -13.880 -0.330 -2.688 1.00 95.56 84 ILE A N 1
ATOM 685 C CA . ILE A 1 84 ? -15.180 -1.014 -2.624 1.00 95.56 84 ILE A CA 1
ATOM 686 C C . ILE A 1 84 ? -14.980 -2.502 -2.342 1.00 95.56 84 ILE A C 1
ATOM 688 O O . ILE A 1 84 ? -15.612 -3.024 -1.427 1.00 95.56 84 ILE A O 1
ATOM 692 N N . GLU A 1 85 ? -14.102 -3.156 -3.099 1.00 97.19 85 GLU A N 1
ATOM 693 C CA . GLU A 1 85 ? -13.889 -4.596 -2.996 1.00 97.19 85 GLU A CA 1
ATOM 694 C C . GLU A 1 85 ? -13.240 -4.988 -1.669 1.00 97.19 85 GLU A C 1
ATOM 696 O O . GLU A 1 85 ? -13.738 -5.885 -0.995 1.00 97.19 85 GLU A O 1
ATOM 701 N N . ILE A 1 86 ? -12.207 -4.260 -1.235 1.00 96.94 86 ILE A N 1
ATOM 702 C CA . ILE A 1 86 ? -11.585 -4.490 0.071 1.00 96.94 86 ILE A CA 1
ATOM 703 C C . ILE A 1 86 ? -12.619 -4.313 1.180 1.00 96.94 86 ILE A C 1
ATOM 705 O O . ILE A 1 86 ? -12.784 -5.219 1.982 1.00 96.94 86 ILE A O 1
ATOM 709 N N . ALA A 1 87 ? -13.404 -3.228 1.182 1.00 96.88 87 ALA A N 1
ATOM 710 C CA . ALA A 1 87 ? -14.440 -3.052 2.200 1.00 96.88 87 ALA A CA 1
ATOM 711 C C . ALA A 1 87 ? -15.486 -4.182 2.184 1.00 96.88 87 ALA A C 1
ATOM 713 O O . ALA A 1 87 ? -15.907 -4.627 3.248 1.00 96.88 87 ALA A O 1
ATOM 714 N N . ARG A 1 88 ? -15.891 -4.670 1.002 1.00 97.75 88 ARG A N 1
ATOM 715 C CA . ARG A 1 88 ? -16.806 -5.815 0.869 1.00 97.75 88 ARG A CA 1
ATOM 716 C C . ARG A 1 88 ? -16.214 -7.074 1.511 1.00 97.75 88 ARG A C 1
ATOM 718 O O . ARG A 1 88 ? -16.901 -7.733 2.286 1.00 97.75 88 ARG A O 1
ATOM 725 N N . GLN A 1 89 ? -14.954 -7.390 1.213 1.00 97.75 89 GLN A N 1
ATOM 726 C CA . GLN A 1 89 ? -14.251 -8.546 1.779 1.00 97.75 89 GLN A CA 1
ATOM 727 C C . GLN A 1 89 ? -14.043 -8.403 3.292 1.00 97.75 89 GLN A C 1
ATOM 729 O O . GLN A 1 89 ? -14.291 -9.349 4.034 1.00 97.75 89 GLN A O 1
ATOM 734 N N . THR A 1 90 ? -13.683 -7.212 3.779 1.00 97.25 90 THR A N 1
ATOM 735 C CA . THR A 1 90 ? -13.581 -6.939 5.218 1.00 97.25 90 THR A CA 1
ATOM 736 C C . THR A 1 90 ? -14.914 -7.181 5.917 1.00 97.25 90 THR A C 1
ATOM 738 O O . THR A 1 90 ? -14.958 -7.859 6.936 1.00 97.25 90 THR A O 1
ATOM 741 N N . LEU A 1 91 ? -16.021 -6.671 5.368 1.00 97.25 91 LEU A N 1
ATOM 742 C CA . LEU A 1 91 ? -17.351 -6.873 5.949 1.00 97.25 91 LEU A CA 1
ATOM 743 C C . LEU A 1 91 ? -17.762 -8.347 5.951 1.00 97.25 91 LEU A C 1
ATOM 745 O O . LEU A 1 91 ? -18.385 -8.796 6.907 1.00 97.25 91 LEU A O 1
ATOM 749 N N . GLN A 1 92 ? -17.373 -9.107 4.925 1.00 97.69 92 GLN A N 1
ATOM 750 C CA . GLN A 1 92 ? -17.583 -10.553 4.892 1.00 97.69 92 GLN A CA 1
ATOM 751 C C . GLN A 1 92 ? -16.871 -11.253 6.062 1.00 97.69 92 GLN A C 1
ATOM 753 O O . GLN A 1 92 ? -17.474 -12.109 6.703 1.00 97.69 92 GLN A O 1
ATOM 758 N N . LEU A 1 93 ? -15.635 -10.854 6.390 1.00 97.12 93 LEU A N 1
ATOM 759 C CA . LEU A 1 93 ? -14.893 -11.378 7.547 1.00 97.12 93 LEU A CA 1
ATOM 760 C C . LEU A 1 93 ? -15.486 -10.923 8.890 1.00 97.12 93 LEU A C 1
ATOM 762 O O . LEU A 1 93 ? -15.485 -11.676 9.861 1.00 97.12 93 LEU A O 1
ATOM 766 N N . LEU A 1 94 ? -16.028 -9.704 8.953 1.00 96.31 94 LEU A N 1
ATOM 767 C CA . LEU A 1 94 ? -16.700 -9.188 10.151 1.00 96.31 94 LEU A CA 1
ATOM 768 C C . LEU A 1 94 ? -18.074 -9.837 10.397 1.00 96.31 94 LEU A C 1
ATOM 770 O O . LEU A 1 94 ? -18.611 -9.725 11.505 1.00 96.31 94 LEU A O 1
ATOM 774 N N . GLY A 1 95 ? -18.634 -10.525 9.399 1.00 95.69 95 GLY A N 1
ATOM 775 C CA . GLY A 1 95 ? -19.910 -11.226 9.479 1.00 95.69 95 GLY A CA 1
ATOM 776 C C . GLY A 1 95 ? -21.075 -10.278 9.770 1.00 95.69 95 GLY A C 1
ATOM 777 O O . GLY A 1 95 ? -21.290 -9.280 9.084 1.00 95.69 95 GLY A O 1
ATOM 778 N N . ASN A 1 96 ? -21.847 -10.579 10.815 1.00 94.62 96 ASN A N 1
ATOM 779 C CA . ASN A 1 96 ? -23.035 -9.799 11.175 1.00 94.62 96 ASN A CA 1
ATOM 780 C C . ASN A 1 96 ? -22.740 -8.569 12.047 1.00 94.62 96 ASN A C 1
ATOM 782 O O . ASN A 1 96 ? -23.676 -7.854 12.413 1.00 94.62 96 ASN A O 1
ATOM 786 N N . ARG A 1 97 ? -21.470 -8.289 12.375 1.00 95.44 97 ARG A N 1
ATOM 787 C CA . ARG A 1 97 ? -21.115 -7.104 13.166 1.00 95.44 97 ARG A CA 1
ATOM 788 C C . ARG A 1 97 ? -21.583 -5.833 12.449 1.00 95.44 97 ARG A C 1
ATOM 790 O O . ARG A 1 97 ? -21.395 -5.659 11.247 1.00 95.44 97 ARG A O 1
ATOM 797 N N . ARG A 1 98 ? -22.231 -4.941 13.201 1.00 94.12 98 ARG A N 1
ATOM 798 C CA . ARG A 1 98 ? -22.708 -3.623 12.728 1.00 94.12 98 ARG A CA 1
ATOM 799 C C . ARG A 1 98 ? -21.909 -2.461 13.306 1.00 94.12 98 ARG A C 1
ATOM 801 O O . ARG A 1 98 ? -22.041 -1.329 12.840 1.00 94.12 98 ARG A O 1
ATOM 808 N N . GLN A 1 99 ? -21.069 -2.756 14.290 1.00 97.44 99 GLN A N 1
ATOM 809 C CA . GLN A 1 99 ? -20.138 -1.816 14.876 1.00 97.44 99 GLN A CA 1
ATOM 810 C C . GLN A 1 99 ? -18.833 -2.515 15.250 1.00 97.44 99 GLN A C 1
ATOM 812 O O . GLN A 1 99 ? -18.845 -3.716 15.524 1.00 97.44 99 GLN A O 1
ATOM 817 N N . ILE A 1 100 ? -17.755 -1.740 15.271 1.00 97.81 100 ILE A N 1
ATOM 818 C CA . ILE A 1 100 ? -16.452 -2.107 15.828 1.00 97.81 100 ILE A CA 1
ATOM 819 C C . ILE A 1 100 ? -15.956 -0.968 16.728 1.00 97.81 100 ILE A C 1
ATOM 821 O O . ILE A 1 100 ? -16.259 0.203 16.472 1.00 97.81 100 ILE A O 1
ATOM 825 N N . ASN A 1 101 ? -15.225 -1.312 17.779 1.00 98.00 101 ASN A N 1
ATOM 826 C CA . ASN A 1 101 ? -14.635 -0.423 18.768 1.00 98.00 101 ASN A CA 1
ATOM 827 C C . ASN A 1 101 ? -13.120 -0.465 18.626 1.00 98.00 101 ASN A C 1
ATOM 829 O O . ASN A 1 101 ? -12.489 -1.467 18.934 1.00 98.00 101 ASN A O 1
ATOM 833 N N . GLY A 1 102 ? -12.538 0.618 18.123 1.00 97.88 102 GLY A N 1
ATOM 834 C CA . GLY A 1 102 ? -11.123 0.622 17.795 1.00 97.88 102 GLY A CA 1
ATOM 835 C C . GLY A 1 102 ? -10.844 -0.001 16.427 1.00 97.88 102 GLY A C 1
ATOM 836 O O . GLY A 1 102 ? -11.402 -1.028 16.037 1.00 97.88 102 GLY A O 1
ATOM 837 N N . TYR A 1 103 ? -9.980 0.659 15.665 1.00 98.38 103 TYR A N 1
ATOM 838 C CA . TYR A 1 103 ? -9.534 0.195 14.361 1.00 98.38 103 TYR A CA 1
ATOM 839 C C . TYR A 1 103 ? -8.097 0.634 14.099 1.00 98.38 103 TYR A C 1
ATOM 841 O O . TYR A 1 103 ? -7.758 1.806 14.281 1.00 98.38 103 TYR A O 1
ATOM 849 N N . VAL A 1 104 ? -7.288 -0.289 13.589 1.00 98.12 104 VAL A N 1
ATOM 850 C CA . VAL A 1 104 ? -5.924 -0.039 13.124 1.00 98.12 104 VAL A CA 1
ATOM 851 C C . VAL A 1 104 ? -5.804 -0.389 11.640 1.00 98.12 104 VAL A C 1
ATOM 853 O O . VAL A 1 104 ? -6.186 -1.476 11.205 1.00 98.12 104 VAL A O 1
ATOM 856 N N . GLU A 1 105 ? -5.229 0.519 10.855 1.00 96.88 105 GLU A N 1
ATOM 857 C CA . GLU A 1 105 ? -4.824 0.276 9.466 1.00 96.88 105 GLU A CA 1
ATOM 858 C C . GLU A 1 105 ? -3.322 0.440 9.314 1.00 96.88 105 GLU A C 1
ATOM 860 O O . GLU A 1 105 ? -2.765 1.482 9.650 1.00 96.88 105 GLU A O 1
ATOM 865 N N . ILE A 1 106 ? -2.688 -0.613 8.808 1.00 96.12 106 ILE A N 1
ATOM 866 C CA . ILE A 1 106 ? -1.251 -0.703 8.586 1.00 96.12 106 ILE A CA 1
ATOM 867 C C . ILE A 1 106 ? -0.979 -0.543 7.090 1.00 96.12 106 ILE A C 1
ATOM 869 O O . ILE A 1 106 ? -1.622 -1.198 6.265 1.00 96.12 106 ILE A O 1
ATOM 873 N N . GLY A 1 107 ? -0.009 0.306 6.750 1.00 91.44 107 GLY A N 1
ATOM 874 C CA . GLY A 1 107 ? 0.509 0.455 5.386 1.00 91.44 107 GLY A CA 1
ATOM 875 C C . GLY A 1 107 ? -0.266 1.428 4.494 1.00 91.44 107 GLY A C 1
ATOM 876 O O . GLY A 1 107 ? 0.045 1.551 3.313 1.00 91.44 107 GLY A O 1
ATOM 877 N N . SER A 1 108 ? -1.267 2.136 5.023 1.00 91.56 108 SER A N 1
ATOM 878 C CA . SER A 1 108 ? -1.892 3.267 4.329 1.00 91.56 108 SER A CA 1
ATOM 879 C C . SER A 1 108 ? -2.418 4.328 5.282 1.00 91.56 108 SER A C 1
ATOM 881 O O . SER A 1 108 ? -2.717 4.076 6.445 1.00 91.56 108 SER A O 1
ATOM 883 N N . THR A 1 109 ? -2.585 5.544 4.765 1.00 91.38 109 THR A N 1
ATOM 884 C CA . THR A 1 109 ? -2.987 6.712 5.554 1.00 91.38 109 THR A CA 1
ATOM 885 C C . THR A 1 109 ? -4.490 7.011 5.453 1.00 91.38 109 THR A C 1
ATOM 887 O O . THR A 1 109 ? -4.928 8.149 5.267 1.00 91.38 109 THR A O 1
ATOM 890 N N . GLY A 1 110 ? -5.316 5.974 5.615 1.00 91.94 110 GLY A N 1
ATOM 891 C CA . GLY A 1 110 ? -6.776 6.093 5.639 1.00 91.94 110 GLY A CA 1
ATOM 892 C C . GLY A 1 110 ? -7.458 5.675 4.334 1.00 91.94 110 GLY A C 1
ATOM 893 O O . GLY A 1 110 ? -8.630 6.005 4.092 1.00 91.94 110 GLY A O 1
ATOM 894 N N . ARG A 1 111 ? -6.731 4.955 3.475 1.00 93.31 111 ARG A N 1
ATOM 895 C CA . ARG A 1 111 ? -7.208 4.518 2.165 1.00 93.31 111 ARG A CA 1
ATOM 896 C C . ARG A 1 111 ? -8.427 3.617 2.304 1.00 93.31 111 ARG A C 1
ATOM 898 O O . ARG A 1 111 ? -9.418 3.853 1.614 1.00 93.31 111 ARG A O 1
ATOM 905 N N . TYR A 1 112 ? -8.406 2.644 3.211 1.00 95.31 112 TYR A N 1
ATOM 906 C CA . TYR A 1 112 ? -9.447 1.614 3.277 1.00 95.31 112 TYR A CA 1
ATOM 907 C C . TYR A 1 112 ? -10.534 1.949 4.299 1.00 95.31 112 TYR A C 1
ATOM 909 O O . TYR A 1 112 ? -11.729 1.898 3.977 1.00 95.31 112 TYR A O 1
ATOM 917 N N . ILE A 1 1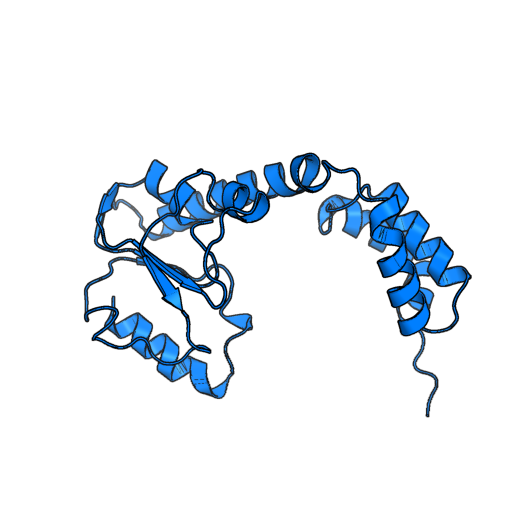13 ? -10.147 2.424 5.484 1.00 95.75 113 ILE A N 1
ATOM 918 C CA . ILE A 1 113 ? -11.086 2.831 6.536 1.00 95.75 113 ILE A CA 1
ATOM 919 C C . ILE A 1 113 ? -12.052 3.932 6.099 1.00 95.75 113 ILE A C 1
ATOM 921 O O . ILE A 1 113 ? -13.217 3.935 6.499 1.00 95.75 113 ILE A O 1
ATOM 925 N N . SER A 1 114 ? -11.626 4.828 5.202 1.00 94.62 114 SER A N 1
ATOM 926 C CA . SER A 1 114 ? -12.493 5.875 4.647 1.00 94.62 114 SER A CA 1
ATOM 927 C C . SER A 1 114 ? -13.722 5.325 3.915 1.00 94.62 114 SER A C 1
ATOM 929 O O . SER A 1 114 ? -14.761 5.995 3.882 1.00 94.62 114 SER A O 1
ATOM 931 N N . ARG A 1 115 ? -13.630 4.115 3.342 1.00 95.12 115 ARG A N 1
ATOM 932 C CA . ARG A 1 115 ? -14.757 3.408 2.720 1.00 95.12 115 ARG A CA 1
ATOM 933 C C . ARG A 1 115 ? -15.460 2.477 3.702 1.00 95.12 115 ARG A C 1
ATOM 935 O O . ARG A 1 115 ? -16.689 2.447 3.683 1.00 95.12 115 ARG A O 1
ATOM 942 N N . LEU A 1 116 ? -14.719 1.753 4.540 1.00 96.19 116 LEU A N 1
ATOM 943 C CA . LEU A 1 116 ? -15.290 0.812 5.508 1.00 96.19 116 LEU A CA 1
ATOM 944 C C . LEU A 1 116 ? -16.255 1.511 6.478 1.00 96.19 116 LEU A C 1
ATOM 946 O O . LEU A 1 116 ? -17.395 1.075 6.621 1.00 96.19 116 LEU A O 1
ATOM 950 N N . ARG A 1 117 ? -15.867 2.668 7.035 1.00 95.62 117 ARG A N 1
ATOM 951 C CA . ARG A 1 117 ? -16.695 3.442 7.983 1.00 95.62 117 ARG A CA 1
ATOM 952 C C . ARG A 1 117 ? -18.008 3.986 7.405 1.00 95.62 117 ARG A C 1
ATOM 954 O O . ARG A 1 117 ? -18.829 4.520 8.138 1.00 95.62 117 ARG A O 1
ATOM 961 N N . LYS A 1 118 ? -18.193 3.914 6.080 1.00 94.69 118 LYS A N 1
ATOM 962 C CA . LYS A 1 118 ? -19.463 4.264 5.420 1.00 94.69 118 LYS A CA 1
ATOM 963 C C . LYS A 1 118 ? -20.470 3.110 5.435 1.00 94.69 118 LYS A C 1
ATOM 965 O O . LYS A 1 118 ? -21.616 3.321 5.067 1.00 94.69 118 LYS A O 1
ATOM 970 N N . GLN A 1 119 ? -20.031 1.900 5.782 1.00 95.69 119 GLN A N 1
ATOM 971 C CA . GLN A 1 119 ? -20.828 0.671 5.721 1.00 95.69 119 GLN A CA 1
ATOM 972 C C . GLN A 1 119 ? -21.032 0.031 7.101 1.00 95.69 119 GLN A C 1
ATOM 974 O O . GLN A 1 119 ? -21.988 -0.712 7.293 1.00 95.69 119 GLN A O 1
ATOM 979 N N . ILE A 1 120 ? -20.157 0.333 8.062 1.00 96.94 120 ILE A N 1
ATOM 980 C CA . ILE A 1 120 ? -20.245 -0.124 9.449 1.00 96.94 120 ILE A CA 1
ATOM 981 C C . ILE A 1 120 ? -19.911 1.031 10.395 1.00 96.94 120 ILE A C 1
ATOM 983 O O . ILE A 1 120 ? -19.123 1.914 10.044 1.00 96.94 120 ILE A O 1
ATOM 987 N N . LYS A 1 121 ? -20.494 1.035 11.598 1.00 97.94 121 LYS A N 1
ATOM 988 C CA . LYS A 1 121 ? -20.134 2.008 12.633 1.00 97.94 121 LYS A CA 1
ATOM 989 C C . LYS A 1 121 ? -18.732 1.693 13.162 1.00 97.94 121 LYS A C 1
ATOM 991 O O . LYS A 1 121 ? -18.475 0.581 13.609 1.00 97.94 121 LYS A O 1
ATOM 996 N N . VAL A 1 122 ? -17.834 2.671 13.125 1.00 97.75 122 VAL A N 1
ATOM 997 C CA . VAL A 1 122 ? -16.479 2.541 13.677 1.00 97.75 122 VAL A CA 1
ATOM 998 C C . VAL A 1 122 ? -16.348 3.532 14.820 1.00 97.75 122 VAL A C 1
ATOM 1000 O O . VAL A 1 122 ? -16.307 4.740 14.586 1.00 97.75 122 VAL A O 1
ATOM 1003 N N . ASN A 1 123 ? -16.324 3.021 16.047 1.00 97.50 123 ASN A N 1
ATOM 1004 C CA . ASN A 1 123 ? -16.063 3.823 17.232 1.00 97.50 123 ASN A CA 1
ATOM 1005 C C . ASN A 1 123 ? -14.550 4.017 17.376 1.00 97.50 123 ASN A C 1
ATOM 1007 O O . ASN A 1 123 ? -13.762 3.124 17.065 1.00 97.50 123 ASN A O 1
ATOM 1011 N N . THR A 1 124 ? -14.148 5.201 17.829 1.00 94.31 124 THR A N 1
ATOM 1012 C CA . THR A 1 124 ? -12.743 5.534 18.083 1.00 94.31 124 THR A CA 1
ATOM 1013 C C . THR A 1 124 ? -12.114 4.590 19.117 1.00 94.31 124 THR A C 1
ATOM 1015 O O . THR A 1 124 ? -12.837 4.112 19.990 1.00 94.31 124 THR A O 1
ATOM 1018 N N . PRO A 1 125 ? -10.788 4.378 19.075 1.00 96.69 125 PRO A N 1
ATOM 1019 C CA . PRO A 1 125 ? -9.819 5.080 18.227 1.00 96.69 125 PRO A CA 1
ATOM 1020 C C . PRO A 1 125 ? -9.770 4.564 16.780 1.00 96.69 125 PRO A C 1
ATOM 1022 O O . PRO A 1 125 ? -10.010 3.397 16.507 1.00 96.69 125 PRO A O 1
ATOM 1025 N N . ILE A 1 126 ? -9.442 5.449 15.834 1.00 97.75 126 ILE A N 1
ATOM 1026 C CA . ILE A 1 126 ? -9.011 5.046 14.488 1.00 97.75 126 ILE A CA 1
ATOM 1027 C C . ILE A 1 126 ? -7.543 5.416 14.367 1.00 97.75 126 ILE A C 1
ATOM 1029 O O . ILE A 1 126 ? -7.203 6.591 14.511 1.00 97.75 126 ILE A O 1
ATOM 1033 N N . ILE A 1 127 ? -6.698 4.430 14.103 1.00 97.75 127 ILE A N 1
ATOM 1034 C CA . ILE A 1 127 ? -5.248 4.572 14.110 1.00 97.75 127 ILE A CA 1
ATOM 1035 C C . ILE A 1 127 ? -4.684 4.120 12.763 1.00 97.75 127 ILE A C 1
ATOM 1037 O O . ILE A 1 127 ? -5.090 3.098 12.213 1.00 97.75 127 ILE A O 1
ATOM 1041 N N . LEU A 1 128 ? -3.750 4.902 12.229 1.00 96.81 128 LEU A N 1
ATOM 1042 C CA . LEU A 1 128 ? -3.067 4.658 10.965 1.00 96.81 128 LEU A CA 1
ATOM 1043 C C . LEU A 1 128 ? -1.574 4.454 11.240 1.00 96.81 128 LEU A C 1
ATOM 1045 O O . LEU A 1 128 ? -0.878 5.416 11.570 1.00 96.81 128 LEU A O 1
ATOM 1049 N N . LEU A 1 129 ? -1.102 3.214 11.115 1.00 95.94 129 LEU A N 1
ATOM 1050 C CA . LEU A 1 129 ? 0.302 2.839 11.271 1.00 95.94 129 LEU A 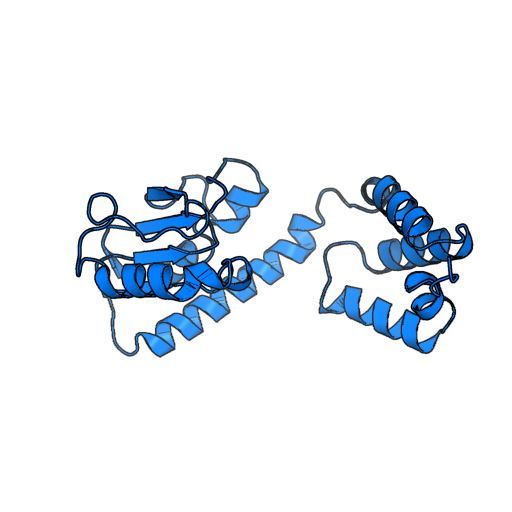CA 1
ATOM 1051 C C . LEU A 1 129 ? 0.983 2.837 9.905 1.00 95.94 129 LEU A C 1
ATOM 1053 O O . LEU A 1 129 ? 0.690 1.993 9.057 1.00 95.94 129 LEU A O 1
ATOM 1057 N N . ASN A 1 130 ? 1.899 3.776 9.686 1.00 94.50 130 ASN A N 1
ATOM 1058 C CA . ASN A 1 130 ? 2.639 3.864 8.429 1.00 94.50 130 ASN A CA 1
ATOM 1059 C C . ASN A 1 130 ? 4.026 4.484 8.635 1.00 94.50 130 ASN A C 1
ATOM 1061 O O . ASN A 1 130 ? 4.270 5.148 9.638 1.00 94.50 130 ASN A O 1
ATOM 1065 N N . ASP A 1 131 ? 4.942 4.283 7.699 1.00 90.44 131 ASP A N 1
ATOM 1066 C CA . ASP A 1 131 ? 6.260 4.933 7.691 1.00 90.44 131 ASP A CA 1
ATOM 1067 C C . ASP A 1 131 ? 6.182 6.403 7.242 1.00 90.44 131 ASP A C 1
ATOM 1069 O O . ASP A 1 131 ? 6.928 7.253 7.732 1.00 90.44 131 ASP A O 1
ATOM 1073 N N . ILE A 1 132 ? 5.222 6.714 6.368 1.00 89.1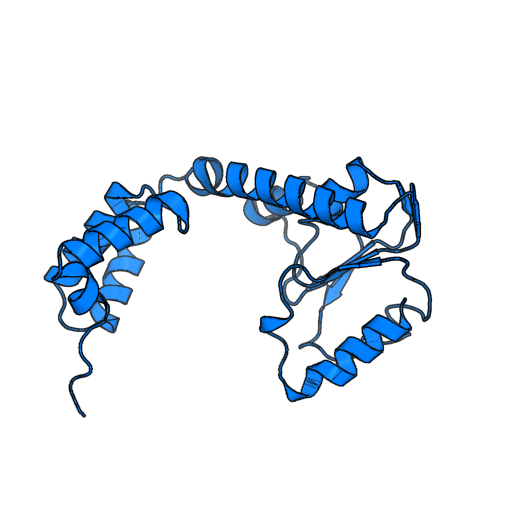2 132 ILE A N 1
ATOM 1074 C CA . ILE A 1 132 ? 4.979 8.050 5.826 1.00 89.12 132 ILE A CA 1
ATOM 1075 C C . ILE A 1 132 ? 3.721 8.658 6.454 1.00 89.12 132 ILE A C 1
ATOM 1077 O O . ILE A 1 132 ? 2.624 8.090 6.388 1.00 89.12 132 ILE A O 1
ATOM 1081 N N . ALA A 1 133 ? 3.878 9.853 7.030 1.00 91.44 133 ALA A N 1
ATOM 1082 C CA . ALA A 1 133 ? 2.782 10.626 7.602 1.00 91.44 133 ALA A CA 1
ATOM 1083 C C . ALA A 1 133 ? 1.859 11.208 6.514 1.00 91.44 133 ALA A C 1
ATOM 1085 O O . ALA A 1 133 ? 2.348 11.681 5.488 1.00 91.44 133 ALA A O 1
ATOM 1086 N N . PRO A 1 134 ? 0.530 11.264 6.739 1.00 89.88 134 PRO A N 1
ATOM 1087 C CA . PRO A 1 134 ? -0.391 11.866 5.782 1.00 89.88 134 PRO A CA 1
ATOM 1088 C C . PRO A 1 134 ? -0.121 13.359 5.591 1.00 89.88 134 PRO A C 1
ATOM 1090 O O . PRO A 1 134 ? -0.084 14.137 6.557 1.00 89.88 134 PRO A O 1
ATOM 1093 N N . THR A 1 135 ? -0.061 13.782 4.334 1.00 89.38 135 THR A N 1
ATOM 1094 C CA . THR A 1 135 ? 0.048 15.180 3.911 1.00 89.38 135 THR A CA 1
ATOM 1095 C C . THR A 1 135 ? -1.280 15.692 3.337 1.00 89.38 135 THR A C 1
ATOM 1097 O O . THR A 1 135 ? -2.306 15.006 3.350 1.00 89.38 135 THR A O 1
ATOM 1100 N N . ASN A 1 136 ? -1.293 16.935 2.852 1.00 88.06 136 ASN A N 1
ATOM 1101 C CA . ASN A 1 136 ? -2.403 17.497 2.076 1.00 88.06 136 ASN A CA 1
ATOM 1102 C C . ASN A 1 136 ? -2.093 17.539 0.573 1.00 88.06 136 ASN A C 1
ATOM 1104 O O . ASN A 1 136 ? -2.680 18.343 -0.147 1.00 88.06 136 ASN A O 1
ATOM 1108 N N . SER A 1 137 ? -1.176 16.688 0.099 1.00 81.38 137 SER A N 1
ATOM 1109 C CA . SER A 1 137 ? -0.966 16.513 -1.334 1.00 81.38 137 SER A CA 1
ATOM 1110 C C . SER A 1 137 ? -2.267 16.034 -2.008 1.00 81.38 137 SER A C 1
ATOM 1112 O O . SER A 1 137 ? -3.079 15.348 -1.372 1.00 81.38 137 SER A O 1
ATOM 1114 N N . PRO A 1 138 ? -2.491 16.366 -3.291 1.00 73.94 138 PRO A N 1
ATOM 1115 C CA . PRO A 1 138 ? -3.642 15.863 -4.037 1.00 73.94 138 PRO A CA 1
ATOM 1116 C C . PRO A 1 138 ? -3.758 14.332 -3.996 1.00 73.94 138 PRO A C 1
ATOM 1118 O O . PRO A 1 138 ? -4.847 13.817 -3.744 1.00 73.94 138 PRO A O 1
ATOM 1121 N N . GLY A 1 139 ? -2.636 13.617 -4.142 1.00 78.19 139 GLY A N 1
ATOM 1122 C CA . GLY A 1 139 ? -2.584 12.156 -4.046 1.00 78.19 139 GLY A CA 1
ATOM 1123 C C . GLY A 1 139 ? -3.096 11.645 -2.699 1.00 78.19 139 GLY A C 1
ATOM 1124 O O . GLY A 1 139 ? -4.030 10.846 -2.658 1.00 78.19 139 GLY A O 1
ATOM 1125 N N . ASP A 1 140 ? -2.594 12.188 -1.589 1.00 81.00 140 ASP A N 1
ATOM 1126 C CA . ASP A 1 140 ? -3.032 11.773 -0.253 1.00 81.00 140 ASP A CA 1
ATOM 1127 C C . ASP A 1 140 ? -4.512 12.101 -0.006 1.00 81.00 140 ASP A C 1
ATOM 1129 O O . ASP A 1 140 ? -5.197 11.370 0.715 1.00 81.00 140 ASP A O 1
ATOM 1133 N N . ILE A 1 141 ? -5.022 13.214 -0.557 1.00 84.81 141 ILE A N 1
ATOM 1134 C CA . ILE A 1 141 ? -6.447 13.591 -0.481 1.00 84.81 141 ILE A CA 1
ATOM 1135 C C . ILE A 1 141 ? -7.301 12.567 -1.231 1.00 84.81 141 ILE A C 1
ATOM 1137 O O . ILE A 1 141 ? -8.346 12.142 -0.728 1.00 84.81 141 ILE A O 1
ATOM 1141 N N . MET A 1 142 ? -6.855 12.152 -2.416 1.00 82.25 142 MET A N 1
ATOM 1142 C CA . MET A 1 142 ? -7.529 11.154 -3.242 1.00 82.25 142 MET A CA 1
ATOM 1143 C C . MET A 1 142 ? -7.541 9.783 -2.560 1.00 82.25 142 MET A C 1
ATOM 1145 O O . MET A 1 142 ? -8.597 9.149 -2.469 1.00 82.25 142 MET A O 1
ATOM 1149 N N . GLU A 1 143 ? -6.407 9.357 -2.000 1.00 83.56 143 GLU A N 1
ATOM 1150 C CA . GLU A 1 143 ? -6.282 8.098 -1.265 1.00 83.56 143 GLU A CA 1
ATOM 1151 C C . GLU A 1 143 ? -7.264 8.005 -0.098 1.00 83.56 143 GLU A C 1
ATOM 1153 O O . GLU A 1 143 ? -8.078 7.071 -0.024 1.00 83.56 143 GLU A O 1
ATOM 1158 N N . ARG A 1 144 ? -7.260 9.011 0.784 1.00 89.00 144 ARG A N 1
ATOM 1159 C CA . ARG A 1 144 ? -8.168 9.053 1.941 1.00 89.00 144 ARG A CA 1
ATOM 1160 C C . ARG A 1 144 ? -9.605 9.426 1.567 1.00 89.00 144 ARG A C 1
ATOM 1162 O O . ARG A 1 144 ? -10.529 9.156 2.329 1.00 89.00 144 ARG A O 1
ATOM 1169 N N . GLY A 1 145 ? -9.825 10.011 0.391 1.00 84.62 145 GLY A N 1
ATOM 1170 C CA . GLY A 1 145 ? -11.142 10.373 -0.139 1.00 84.62 145 GLY A CA 1
ATOM 1171 C C . GLY A 1 145 ? -11.861 11.492 0.624 1.00 84.62 145 GLY A C 1
ATOM 1172 O O . GLY A 1 145 ? -13.092 11.513 0.633 1.00 84.62 145 GLY A O 1
ATOM 1173 N N . GLN A 1 146 ? -11.118 12.369 1.306 1.00 85.75 146 GLN A N 1
ATOM 1174 C CA . GLN A 1 146 ? -11.631 13.545 2.025 1.00 85.75 146 GLN A CA 1
ATOM 1175 C C . GLN A 1 146 ? -10.511 14.569 2.265 1.00 85.75 146 GLN A C 1
ATOM 1177 O O . GLN A 1 146 ? -9.336 14.216 2.273 1.00 85.75 146 GLN A O 1
ATOM 1182 N N . LEU A 1 147 ? -10.865 15.834 2.507 1.00 84.62 147 LEU A N 1
ATOM 1183 C CA . LEU A 1 147 ? -9.877 16.889 2.764 1.00 84.62 147 LEU A CA 1
ATOM 1184 C C . LEU A 1 147 ? -9.201 16.725 4.129 1.00 84.62 147 LEU A C 1
ATOM 1186 O O . LEU A 1 147 ? -7.976 16.777 4.221 1.00 84.62 147 LEU A O 1
ATOM 1190 N N . SER A 1 148 ? -9.978 16.468 5.180 1.00 89.06 148 SER A N 1
ATOM 1191 C CA . SER A 1 148 ? -9.453 16.266 6.531 1.00 89.06 148 SER A CA 1
ATOM 1192 C C . SER A 1 148 ? -8.702 14.939 6.658 1.00 89.06 148 SER A C 1
ATOM 1194 O O . SER A 1 148 ? -9.113 13.916 6.104 1.00 89.06 148 SER A O 1
ATOM 1196 N N . LYS A 1 149 ? -7.625 14.929 7.448 1.00 91.75 149 LYS A N 1
ATOM 1197 C CA . LYS A 1 149 ? -6.937 13.692 7.842 1.00 91.75 149 LYS A CA 1
ATOM 1198 C C . LYS A 1 149 ? -7.883 12.800 8.658 1.00 91.75 149 LYS A C 1
ATOM 1200 O O . LYS A 1 149 ? -8.837 13.284 9.269 1.00 91.75 149 LYS A O 1
ATOM 1205 N N . LEU A 1 150 ? -7.659 11.490 8.610 1.00 90.50 150 LEU A N 1
ATOM 1206 C CA . LEU A 1 150 ? -8.502 10.488 9.263 1.00 90.50 150 LEU A CA 1
ATOM 1207 C C . LEU A 1 150 ? -7.720 9.850 10.411 1.00 90.50 150 LEU A C 1
ATOM 1209 O O . LEU A 1 150 ? -6.627 9.361 10.175 1.00 90.50 150 LEU A O 1
ATOM 1213 N N . GLY A 1 151 ? -8.289 9.815 11.616 1.00 93.69 151 GLY A N 1
ATOM 1214 C CA . GLY A 1 151 ? -7.684 9.104 12.743 1.00 93.69 151 GLY A CA 1
ATOM 1215 C C . GLY A 1 151 ? -6.348 9.686 13.220 1.00 93.69 151 GLY A C 1
ATOM 1216 O O . GLY A 1 151 ? -5.935 10.771 12.808 1.00 93.69 151 GLY A O 1
ATOM 1217 N N . ALA A 1 152 ? -5.696 8.954 14.119 1.00 95.81 152 ALA A N 1
ATOM 1218 C CA . ALA A 1 152 ? -4.369 9.262 14.632 1.00 95.81 152 ALA A CA 1
ATOM 1219 C C . ALA A 1 152 ? -3.300 8.569 13.778 1.00 95.81 152 ALA A C 1
ATOM 1221 O O . ALA A 1 152 ? -3.377 7.366 13.539 1.00 95.81 152 ALA A O 1
ATOM 1222 N N . PHE A 1 153 ? -2.299 9.324 13.329 1.00 96.44 153 PHE A N 1
ATOM 1223 C CA . PHE A 1 153 ? -1.126 8.758 12.667 1.00 96.44 153 PHE A CA 1
ATOM 1224 C C . PHE A 1 153 ? -0.108 8.297 13.708 1.00 96.44 153 PHE A C 1
ATOM 1226 O O . PHE A 1 153 ? 0.201 9.040 14.641 1.00 96.44 153 PHE A O 1
ATOM 1233 N N . ILE A 1 154 ? 0.438 7.103 13.505 1.00 96.00 154 ILE A N 1
ATOM 1234 C CA . ILE A 1 154 ? 1.516 6.537 14.308 1.00 96.00 154 ILE A CA 1
ATOM 1235 C C . ILE A 1 154 ? 2.582 6.034 13.341 1.00 96.00 154 ILE A C 1
ATOM 1237 O O . ILE A 1 154 ? 2.279 5.307 12.394 1.00 96.00 154 ILE A O 1
ATOM 1241 N N . ASN A 1 155 ? 3.833 6.439 13.560 1.00 95.50 155 ASN A N 1
ATOM 1242 C CA . ASN A 1 155 ? 4.925 5.929 12.747 1.00 95.50 155 ASN A CA 1
ATOM 1243 C C . ASN A 1 155 ? 5.104 4.431 13.037 1.00 95.50 155 ASN A C 1
ATOM 1245 O O . ASN A 1 155 ? 5.181 4.040 14.200 1.00 95.50 155 ASN A O 1
ATOM 1249 N N . ILE A 1 156 ? 5.182 3.602 11.996 1.00 93.75 156 ILE A N 1
ATOM 1250 C CA . ILE A 1 156 ? 5.382 2.151 12.147 1.00 93.75 156 ILE A CA 1
ATOM 1251 C C . ILE A 1 156 ? 6.767 1.792 12.714 1.00 93.75 156 ILE A C 1
ATOM 1253 O O . ILE A 1 156 ? 7.008 0.647 13.080 1.00 93.75 156 ILE A O 1
ATOM 1257 N N . ASN A 1 157 ? 7.678 2.768 12.760 1.00 93.50 157 ASN A N 1
ATOM 1258 C CA . ASN A 1 157 ? 8.999 2.706 13.369 1.00 93.50 157 ASN A CA 1
ATOM 1259 C C . ASN A 1 157 ? 9.775 1.450 12.949 1.00 93.50 157 ASN A C 1
ATOM 1261 O O . ASN A 1 157 ? 10.145 0.617 13.769 1.00 93.50 157 ASN A O 1
ATOM 1265 N N . ALA A 1 158 ? 9.944 1.276 11.634 1.00 93.06 158 ALA A N 1
ATOM 1266 C CA . ALA A 1 158 ? 10.627 0.123 11.047 1.00 93.06 158 ALA A CA 1
ATOM 1267 C C . ALA A 1 158 ? 10.107 -1.239 11.558 1.00 93.06 158 ALA A C 1
ATOM 1269 O O . ALA A 1 158 ? 10.902 -2.167 11.734 1.00 93.06 158 ALA A O 1
ATOM 1270 N N . TYR A 1 159 ? 8.789 -1.349 11.767 1.00 95.50 159 TYR A N 1
ATOM 1271 C CA . TYR A 1 159 ? 8.105 -2.548 12.264 1.00 95.50 159 TYR A CA 1
ATOM 1272 C C . TYR A 1 159 ? 8.555 -2.983 13.665 1.00 95.50 159 TYR A C 1
ATOM 1274 O O . TYR A 1 159 ? 8.530 -4.170 13.986 1.00 95.50 159 TYR A O 1
ATOM 1282 N N . ASP A 1 160 ? 8.982 -2.043 14.507 1.00 96.50 160 ASP A N 1
ATOM 1283 C CA . ASP A 1 160 ? 9.179 -2.327 15.927 1.00 96.50 160 ASP A CA 1
ATOM 1284 C C . ASP A 1 160 ? 7.831 -2.641 16.610 1.00 96.50 160 ASP A C 1
ATOM 1286 O O . ASP A 1 160 ? 6.787 -2.136 16.181 1.00 96.50 160 ASP A O 1
ATOM 1290 N N . PRO A 1 161 ? 7.823 -3.460 17.681 1.00 97.19 161 PRO A N 1
ATOM 1291 C CA . PRO A 1 161 ? 6.612 -3.754 18.440 1.00 97.19 161 PRO A CA 1
ATOM 1292 C C . PRO A 1 161 ? 5.873 -2.486 18.875 1.00 97.19 161 PRO A C 1
ATOM 1294 O O . PRO A 1 161 ? 6.464 -1.559 19.434 1.00 97.19 161 PRO A O 1
ATOM 1297 N N . VAL A 1 162 ? 4.557 -2.459 18.669 1.00 96.12 162 VAL A N 1
ATOM 1298 C CA . VAL A 1 162 ? 3.714 -1.349 19.116 1.00 96.12 162 VAL A CA 1
ATOM 1299 C C . VAL A 1 162 ? 3.741 -1.286 20.642 1.00 96.12 162 VAL A C 1
ATOM 1301 O O . VAL A 1 162 ? 3.397 -2.259 21.315 1.00 96.12 162 VAL A O 1
ATOM 1304 N N . SER A 1 163 ? 4.121 -0.133 21.194 1.00 95.50 163 SER A N 1
ATOM 1305 C CA . SER A 1 163 ? 4.188 0.080 22.644 1.00 95.50 163 SER A CA 1
ATOM 1306 C C . SER A 1 163 ? 2.789 0.169 23.284 1.00 95.50 163 SER A C 1
ATOM 1308 O O . SER A 1 163 ? 1.916 0.841 22.722 1.00 95.50 163 SER A O 1
ATOM 1310 N N . PRO A 1 164 ? 2.570 -0.408 24.485 1.00 95.12 164 PRO A N 1
ATOM 1311 C CA . PRO A 1 164 ? 1.338 -0.226 25.262 1.00 95.12 164 PRO A CA 1
ATOM 1312 C C . PRO A 1 164 ? 1.022 1.235 25.602 1.00 95.12 164 PRO A C 1
ATOM 1314 O O . PRO A 1 164 ? -0.141 1.602 25.738 1.00 95.12 164 PRO A O 1
ATOM 1317 N N . ALA A 1 165 ? 2.047 2.092 25.693 1.00 94.56 165 ALA A N 1
ATOM 1318 C CA . ALA A 1 165 ? 1.865 3.528 25.918 1.00 94.56 165 ALA A CA 1
ATOM 1319 C C . ALA A 1 165 ? 1.262 4.253 24.701 1.00 94.56 165 ALA A C 1
ATOM 1321 O O . ALA A 1 165 ? 0.781 5.376 24.824 1.00 94.56 165 ALA A O 1
ATOM 1322 N N . VAL A 1 166 ? 1.316 3.622 23.524 1.00 94.25 166 VAL A N 1
ATOM 1323 C CA . VAL A 1 166 ? 0.830 4.171 22.255 1.00 94.25 166 VAL A CA 1
ATOM 1324 C C . VAL A 1 166 ? -0.532 3.576 21.892 1.00 94.25 166 VAL A C 1
ATOM 1326 O O . VAL A 1 166 ? -1.442 4.315 21.522 1.00 94.25 166 VAL A O 1
ATOM 1329 N N . ILE A 1 167 ? -0.688 2.253 22.019 1.00 96.75 167 ILE A N 1
ATOM 1330 C CA . ILE A 1 167 ? -1.970 1.551 21.863 1.00 96.75 167 ILE A CA 1
ATOM 1331 C C . ILE A 1 167 ? -2.115 0.549 23.006 1.00 96.75 167 ILE A C 1
ATOM 1333 O O . ILE A 1 167 ? -1.296 -0.369 23.127 1.00 96.75 167 ILE A O 1
ATOM 1337 N N . ALA A 1 168 ? -3.157 0.726 23.817 1.00 97.00 168 ALA A N 1
ATOM 1338 C CA . ALA A 1 168 ? -3.437 -0.115 24.974 1.00 97.00 168 ALA A CA 1
ATOM 1339 C C . ALA A 1 168 ? -3.769 -1.563 24.577 1.00 97.00 168 ALA A C 1
ATOM 1341 O O . ALA A 1 168 ? -4.235 -1.832 23.467 1.00 97.00 168 ALA A O 1
ATOM 1342 N N . ASP A 1 169 ? -3.527 -2.484 25.502 1.00 98.00 169 ASP A N 1
ATOM 1343 C CA . ASP A 1 169 ? -3.872 -3.901 25.367 1.00 98.00 169 ASP A CA 1
ATOM 1344 C C . ASP A 1 169 ? -5.391 -4.070 25.196 1.00 98.00 169 ASP A C 1
ATOM 1346 O O . ASP A 1 169 ? -6.159 -3.323 25.811 1.00 98.00 169 ASP A O 1
ATOM 1350 N N . ALA A 1 170 ? -5.811 -5.037 24.372 1.00 97.75 170 ALA A N 1
ATOM 1351 C CA . ALA A 1 170 ? -7.215 -5.402 24.147 1.00 97.75 170 ALA A CA 1
ATOM 1352 C C . ALA A 1 170 ? -8.156 -4.197 23.916 1.00 97.75 170 ALA A C 1
ATOM 1354 O O . ALA A 1 170 ? -9.238 -4.098 24.501 1.00 97.75 170 ALA A O 1
ATOM 1355 N N . SER A 1 171 ? -7.712 -3.229 23.108 1.00 97.56 171 SER A N 1
ATOM 1356 C CA . SER A 1 171 ? -8.417 -1.958 22.881 1.00 97.56 171 SER A CA 1
ATOM 1357 C C . SER A 1 171 ? -8.916 -1.767 21.447 1.00 97.56 171 SER A C 1
ATOM 1359 O O . SER A 1 171 ? -9.554 -0.751 21.151 1.00 97.56 171 SER A O 1
ATOM 1361 N N . ILE A 1 172 ? -8.626 -2.716 20.552 1.00 98.38 172 ILE A N 1
ATOM 1362 C CA . ILE A 1 172 ? -8.894 -2.631 19.118 1.00 98.38 172 ILE A CA 1
ATOM 1363 C C . ILE A 1 172 ? -9.665 -3.865 18.651 1.00 98.38 172 ILE A C 1
ATOM 1365 O O . ILE A 1 172 ? -9.134 -4.960 18.637 1.00 98.38 172 ILE A O 1
ATOM 1369 N N . ASP A 1 173 ? -10.875 -3.687 18.127 1.00 98.06 173 ASP A N 1
ATOM 1370 C CA . ASP A 1 173 ? -11.645 -4.809 17.572 1.00 98.06 173 ASP A C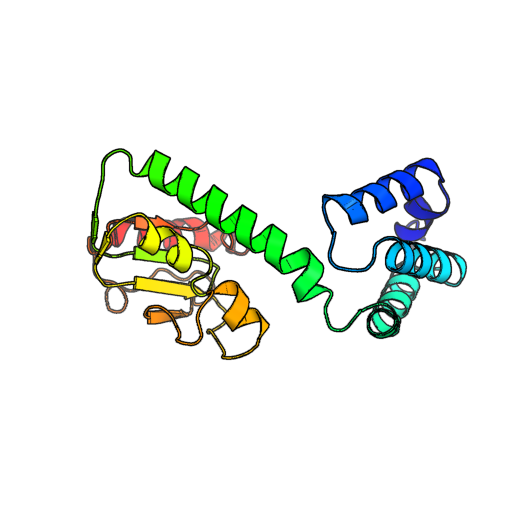A 1
ATOM 1371 C C . ASP A 1 173 ? -11.079 -5.317 16.230 1.00 98.06 173 ASP A C 1
ATOM 1373 O O . ASP A 1 173 ? -11.312 -6.464 15.840 1.00 98.06 173 ASP A O 1
ATOM 1377 N N . VAL A 1 174 ? -10.414 -4.446 15.457 1.00 98.12 174 VAL A N 1
ATOM 1378 C CA . VAL A 1 174 ? -9.964 -4.760 14.091 1.00 98.12 174 VAL A CA 1
ATOM 1379 C C . VAL A 1 174 ? -8.602 -4.150 13.774 1.00 98.12 174 VAL A C 1
ATOM 1381 O O . VAL A 1 174 ? -8.439 -2.930 13.748 1.00 98.12 174 VAL A O 1
ATOM 1384 N N . VAL A 1 175 ? -7.658 -5.008 13.392 1.00 97.81 175 VAL A N 1
ATOM 1385 C CA . VAL A 1 175 ? -6.384 -4.630 12.767 1.00 97.81 175 VAL A CA 1
ATOM 1386 C C . VAL A 1 175 ? -6.411 -5.056 11.300 1.00 97.81 175 VAL A C 1
ATOM 1388 O O . VAL A 1 175 ? -6.782 -6.183 10.976 1.00 97.81 175 VAL A O 1
ATOM 1391 N N . THR A 1 176 ? -6.017 -4.163 10.394 1.00 97.00 176 THR A N 1
ATOM 1392 C CA . THR A 1 176 ? -5.947 -4.439 8.954 1.00 97.00 176 THR A CA 1
ATOM 1393 C C . THR A 1 176 ? -4.550 -4.185 8.408 1.00 97.00 176 THR A C 1
ATOM 1395 O O . THR A 1 176 ? -3.909 -3.193 8.745 1.00 97.00 176 THR A O 1
ATOM 1398 N N . CYS A 1 177 ? -4.090 -5.072 7.526 1.00 94.69 177 CYS A N 1
ATOM 1399 C CA . CYS A 1 177 ? -2.842 -4.925 6.784 1.00 94.69 177 CYS A CA 1
ATOM 1400 C C . CYS A 1 177 ? -3.046 -5.473 5.366 1.00 94.69 177 CYS A C 1
ATOM 1402 O O . CYS A 1 177 ? -2.733 -6.622 5.068 1.00 94.69 177 CYS A O 1
ATOM 1404 N N . TYR A 1 178 ? -3.658 -4.664 4.498 1.00 92.75 178 TYR A N 1
ATOM 1405 C CA . TYR A 1 178 ? -3.902 -5.045 3.098 1.00 92.75 178 TYR A CA 1
ATOM 1406 C C . TYR A 1 178 ? -2.667 -4.846 2.218 1.00 92.75 178 TYR A C 1
ATOM 1408 O O . TYR A 1 178 ? -2.544 -5.457 1.160 1.00 92.75 178 TYR A O 1
ATOM 1416 N N . ILE A 1 179 ? -1.775 -3.960 2.657 1.00 84.75 179 ILE A N 1
ATOM 1417 C CA . ILE A 1 179 ? -0.490 -3.638 2.050 1.00 84.75 179 ILE A CA 1
ATOM 1418 C C . ILE A 1 179 ? 0.510 -3.368 3.180 1.00 84.75 179 ILE A C 1
ATOM 1420 O O . ILE A 1 179 ? 0.112 -3.077 4.305 1.00 84.75 179 ILE A O 1
ATOM 1424 N N . GLY A 1 180 ? 1.804 -3.469 2.894 1.00 80.94 180 GLY A N 1
ATOM 1425 C CA . GLY A 1 180 ? 2.851 -3.048 3.825 1.00 80.94 180 GLY A CA 1
ATOM 1426 C C . GLY A 1 180 ? 3.650 -4.188 4.446 1.00 80.94 180 GLY A C 1
ATOM 1427 O O . GLY A 1 180 ? 4.868 -4.097 4.441 1.00 80.94 180 GLY A O 1
ATOM 1428 N N . LEU A 1 181 ? 3.036 -5.297 4.888 1.00 86.81 181 LEU A N 1
ATOM 1429 C CA . LEU A 1 181 ? 3.783 -6.340 5.624 1.00 86.81 181 LEU A CA 1
ATOM 1430 C C . LEU A 1 181 ? 4.966 -6.938 4.837 1.00 86.81 181 LEU A C 1
ATOM 1432 O O . LEU A 1 181 ? 5.943 -7.370 5.436 1.00 86.81 181 LEU A O 1
ATOM 1436 N N . HIS A 1 182 ? 4.928 -6.894 3.502 1.00 87.12 182 HIS A N 1
ATOM 1437 C CA . HIS A 1 182 ? 6.040 -7.308 2.638 1.00 87.12 182 HIS A CA 1
ATOM 1438 C C . HIS A 1 182 ? 7.297 -6.419 2.749 1.00 87.12 182 HIS A C 1
ATOM 1440 O O . HIS A 1 182 ? 8.345 -6.785 2.228 1.00 87.12 182 HIS A O 1
ATOM 1446 N N . HIS A 1 183 ? 7.212 -5.268 3.419 1.00 88.56 183 HIS A N 1
ATOM 1447 C CA . HIS A 1 183 ? 8.352 -4.423 3.777 1.00 88.56 183 HIS A CA 1
ATOM 1448 C C . HIS A 1 183 ? 8.902 -4.721 5.182 1.00 88.56 183 HIS A C 1
ATOM 1450 O O . HIS A 1 183 ? 9.912 -4.135 5.570 1.00 88.56 183 HIS A O 1
ATOM 1456 N N . CYS A 1 184 ? 8.254 -5.591 5.967 1.00 93.44 184 CYS A N 1
ATOM 1457 C CA . CYS A 1 184 ? 8.720 -5.941 7.304 1.00 93.44 184 CYS A CA 1
ATOM 1458 C C . CYS A 1 184 ? 10.018 -6.761 7.215 1.00 93.44 184 CYS A C 1
ATOM 1460 O O . CYS A 1 184 ? 10.035 -7.796 6.540 1.00 93.44 184 CYS A O 1
ATOM 1462 N N . PRO A 1 185 ? 11.107 -6.352 7.895 1.00 94.38 185 PRO A N 1
ATOM 1463 C CA . PRO A 1 185 ? 12.306 -7.174 7.976 1.00 94.38 185 PRO A CA 1
ATOM 1464 C C . PRO A 1 185 ? 11.980 -8.536 8.593 1.00 94.38 185 PRO A C 1
ATOM 1466 O O . PRO A 1 185 ? 11.343 -8.594 9.644 1.00 94.38 185 PRO A O 1
ATOM 1469 N N . ALA A 1 186 ? 12.463 -9.624 7.988 1.00 93.88 186 ALA A N 1
ATOM 1470 C CA . ALA A 1 186 ? 12.123 -10.987 8.409 1.00 93.88 186 ALA A CA 1
ATOM 1471 C C . ALA A 1 186 ? 12.338 -11.228 9.917 1.00 93.88 186 ALA A C 1
ATOM 1473 O O . ALA A 1 186 ? 11.482 -11.807 10.577 1.00 93.88 186 ALA A O 1
ATOM 1474 N N . GLY A 1 187 ? 13.430 -10.700 10.484 1.00 96.75 187 GLY A N 1
ATOM 1475 C CA . GLY A 1 187 ? 13.751 -10.828 11.912 1.00 96.75 187 GLY A CA 1
ATOM 1476 C C . GLY A 1 187 ? 12.868 -10.020 12.874 1.00 96.75 187 GLY A C 1
ATOM 1477 O O . GLY A 1 187 ? 13.064 -10.117 14.080 1.00 96.75 187 GLY A O 1
ATOM 1478 N N . LYS A 1 188 ? 11.925 -9.209 12.376 1.00 96.50 188 LYS A N 1
ATOM 1479 C CA . LYS A 1 188 ? 11.008 -8.399 13.198 1.00 96.50 188 LYS A CA 1
ATOM 1480 C C . LYS A 1 188 ? 9.556 -8.876 13.163 1.00 96.50 188 LYS A C 1
ATOM 1482 O O . LYS A 1 188 ? 8.773 -8.439 14.005 1.00 96.50 188 LYS A O 1
ATOM 1487 N N . ILE A 1 189 ? 9.199 -9.761 12.226 1.00 94.94 189 ILE A N 1
ATOM 1488 C CA . ILE A 1 189 ? 7.806 -10.164 11.971 1.00 94.94 189 ILE A CA 1
ATOM 1489 C C . ILE A 1 189 ? 7.139 -10.677 13.248 1.00 94.94 189 ILE A C 1
ATOM 1491 O O . ILE A 1 189 ? 6.081 -10.171 13.615 1.00 94.94 189 ILE A O 1
ATOM 1495 N N . ASP A 1 190 ? 7.770 -11.614 13.955 1.00 97.00 190 ASP A N 1
ATOM 1496 C CA . ASP A 1 190 ? 7.164 -12.249 15.130 1.00 97.00 190 ASP A CA 1
ATOM 1497 C C . ASP A 1 190 ? 6.873 -11.237 16.240 1.00 97.00 190 ASP A C 1
ATOM 1499 O O . ASP A 1 190 ? 5.761 -11.168 16.763 1.00 97.00 190 ASP A O 1
ATOM 1503 N N . ALA A 1 191 ? 7.855 -10.398 16.578 1.00 97.69 191 ALA A N 1
ATOM 1504 C CA . ALA A 1 191 ? 7.703 -9.393 17.625 1.00 97.69 191 ALA A CA 1
ATOM 1505 C C . ALA A 1 191 ? 6.643 -8.341 17.254 1.00 97.69 191 ALA A C 1
ATOM 1507 O O . ALA A 1 191 ? 5.831 -7.947 18.097 1.00 97.69 191 ALA A O 1
ATOM 1508 N N . PHE A 1 192 ? 6.608 -7.923 15.985 1.00 97.31 192 PHE A N 1
ATOM 1509 C CA . PHE A 1 192 ? 5.606 -6.992 15.482 1.00 97.31 192 PHE A CA 1
ATOM 1510 C C . PHE A 1 192 ? 4.199 -7.597 15.533 1.00 97.31 192 PHE A C 1
ATOM 1512 O O . PHE A 1 192 ? 3.302 -7.002 16.129 1.00 97.31 192 PHE A O 1
ATOM 1519 N N . VAL A 1 193 ? 4.004 -8.801 14.991 1.00 96.75 193 VAL A N 1
ATOM 1520 C CA . VAL A 1 193 ? 2.706 -9.497 14.976 1.00 96.75 193 VAL A CA 1
ATOM 1521 C C . VAL A 1 193 ? 2.210 -9.780 16.393 1.00 96.75 193 VAL A C 1
ATOM 1523 O O . VAL A 1 193 ? 1.038 -9.538 16.677 1.00 96.75 193 VAL A O 1
ATOM 1526 N N . ASN A 1 194 ? 3.087 -10.187 17.314 1.00 98.06 194 ASN A N 1
ATOM 1527 C CA . ASN A 1 194 ? 2.723 -10.366 18.722 1.00 98.06 194 ASN A CA 1
ATOM 1528 C C . ASN A 1 194 ? 2.222 -9.061 19.357 1.00 98.06 194 ASN A C 1
ATOM 1530 O O . ASN A 1 194 ? 1.270 -9.074 20.137 1.00 98.06 194 ASN A O 1
ATOM 1534 N N . SER A 1 195 ? 2.803 -7.915 18.988 1.00 97.94 195 SER A N 1
ATOM 1535 C CA . SER A 1 195 ? 2.310 -6.614 19.453 1.00 97.94 195 SER A CA 1
ATOM 1536 C C . SER A 1 195 ? 0.947 -6.234 18.863 1.00 97.94 195 SER A C 1
ATOM 1538 O O . SER A 1 195 ? 0.181 -5.545 19.531 1.00 97.94 195 SER A O 1
ATOM 1540 N N . LEU A 1 196 ? 0.620 -6.706 17.653 1.00 97.44 196 LEU A N 1
ATOM 1541 C CA . LEU A 1 196 ? -0.708 -6.536 17.052 1.00 97.44 196 LEU A CA 1
ATOM 1542 C C . LEU A 1 196 ? -1.745 -7.451 17.706 1.00 97.44 196 LEU A C 1
ATOM 1544 O O . LEU A 1 196 ? -2.882 -7.044 17.897 1.00 97.44 196 LEU A O 1
ATOM 1548 N N . TYR A 1 197 ? -1.355 -8.670 18.075 1.00 98.06 197 TYR A N 1
ATOM 1549 C CA . TYR A 1 197 ? -2.224 -9.568 18.829 1.00 98.06 197 TYR A CA 1
ATOM 1550 C C . TYR A 1 197 ? -2.548 -9.007 20.216 1.00 98.06 197 TYR A C 1
ATOM 1552 O O . TYR A 1 197 ? -3.688 -9.077 20.643 1.00 98.06 197 TYR A O 1
ATOM 1560 N N . ARG A 1 198 ? -1.573 -8.389 20.894 1.00 98.38 198 ARG A N 1
ATOM 1561 C CA . ARG A 1 198 ? -1.768 -7.745 22.205 1.00 98.38 198 ARG A CA 1
ATOM 1562 C C . ARG A 1 198 ? -2.855 -6.660 22.199 1.00 98.38 198 ARG A C 1
ATOM 1564 O O . ARG A 1 198 ? -3.525 -6.474 23.211 1.00 98.38 198 ARG A O 1
ATOM 1571 N N . ILE A 1 199 ? -2.963 -5.880 21.121 1.00 98.31 199 ILE A N 1
ATOM 1572 C CA . ILE A 1 199 ? -3.918 -4.758 21.048 1.00 98.31 199 ILE A CA 1
ATOM 1573 C C . ILE A 1 199 ? -5.334 -5.197 20.656 1.00 98.31 199 ILE A C 1
ATOM 1575 O O . ILE A 1 199 ? -6.255 -4.408 20.869 1.00 98.31 199 ILE A O 1
ATOM 1579 N N . LEU A 1 200 ? -5.481 -6.399 20.079 1.00 96.88 200 LEU A N 1
ATOM 1580 C CA . LEU A 1 200 ? -6.766 -7.061 19.820 1.00 96.88 200 LEU A CA 1
ATOM 1581 C C . LEU A 1 200 ? -7.376 -7.577 21.128 1.00 96.88 200 LEU A C 1
ATOM 1583 O O . LEU A 1 200 ? -8.612 -7.476 21.270 1.00 96.88 200 LEU A O 1
#

Sequence (200 aa):
MANTPSAFKAVFNDTGWSDKFYRFLQVIFHLYPEDKFHQLIKEETAAHATDEEIYVAVQSKLPKIKTFLSELTYALPALKKQKIEIARQTLQLLGNRRQINGYVEIGSTGRYISRLRKQIKVNTPIILLNDIAPTNSPGDIMERGQLSKLGAFININAYDPVSPAVIADASIDVVTCYIGLHHCPAGKIDAFVNSLYRIL